Protein AF-F6EIC2-F1 (afdb_monomer)

Radius of gyration: 20.67 Å; Cα contacts (8 Å, |Δi|>4): 341; chains: 1; bounding box: 65×50×65 Å

Structure (mmCIF, N/CA/C/O backbone):
data_AF-F6EIC2-F1
#
_entry.id   AF-F6EIC2-F1
#
loop_
_atom_site.group_PDB
_atom_site.id
_atom_site.type_symbol
_atom_site.label_atom_id
_atom_site.label_alt_id
_atom_site.label_comp_id
_atom_site.label_asym_id
_atom_site.label_entity_id
_atom_site.label_seq_id
_atom_site.pdbx_PDB_ins_code
_atom_site.Cartn_x
_atom_site.Cartn_y
_atom_site.Cartn_z
_atom_site.occupancy
_atom_site.B_iso_or_equiv
_atom_site.auth_seq_id
_atom_site.auth_comp_id
_atom_site.auth_asym_id
_atom_site.auth_atom_id
_atom_site.pdbx_PDB_model_num
ATOM 1 N N . MET A 1 1 ? 37.435 -12.598 -40.569 1.00 34.03 1 MET A N 1
ATOM 2 C CA . MET A 1 1 ? 37.499 -11.130 -40.411 1.00 34.03 1 MET A CA 1
ATOM 3 C C . MET A 1 1 ? 36.135 -10.578 -40.818 1.00 34.03 1 MET A C 1
ATOM 5 O O . MET A 1 1 ? 35.915 -10.289 -41.984 1.00 34.03 1 MET A O 1
ATOM 9 N N . TYR A 1 2 ? 35.167 -10.614 -39.897 1.00 27.88 2 TYR A N 1
ATOM 10 C CA . TYR A 1 2 ? 33.779 -10.212 -40.152 1.00 27.88 2 TYR A CA 1
ATOM 11 C C . TYR A 1 2 ? 33.631 -8.728 -39.800 1.00 27.88 2 TYR A C 1
ATOM 13 O O . TYR A 1 2 ? 33.925 -8.327 -38.676 1.00 27.88 2 TYR A O 1
ATOM 21 N N . MET A 1 3 ? 33.239 -7.924 -40.788 1.00 30.16 3 MET A N 1
ATOM 22 C CA . MET A 1 3 ? 33.009 -6.486 -40.666 1.00 30.16 3 MET A CA 1
ATOM 23 C C . MET A 1 3 ? 31.861 -6.189 -39.695 1.00 30.16 3 MET A C 1
ATOM 25 O O . MET A 1 3 ? 30.718 -6.581 -39.930 1.00 30.16 3 MET A O 1
ATOM 29 N N . ALA A 1 4 ? 32.167 -5.428 -38.646 1.00 33.31 4 ALA A N 1
ATOM 30 C CA . ALA A 1 4 ? 31.191 -4.758 -37.804 1.00 33.31 4 ALA A CA 1
ATOM 31 C C . ALA A 1 4 ? 30.571 -3.580 -38.576 1.00 33.31 4 ALA A C 1
ATOM 33 O O . ALA A 1 4 ? 31.233 -2.579 -38.843 1.00 33.31 4 ALA A O 1
ATOM 34 N N . ARG A 1 5 ? 29.284 -3.688 -38.926 1.00 33.56 5 ARG A N 1
ATOM 35 C CA . ARG A 1 5 ? 28.451 -2.518 -39.225 1.00 33.56 5 ARG A CA 1
ATOM 36 C C . ARG A 1 5 ? 28.045 -1.897 -37.893 1.00 33.56 5 ARG A C 1
ATOM 38 O O . ARG A 1 5 ? 27.135 -2.382 -37.228 1.00 33.56 5 ARG A O 1
ATOM 45 N N . HIS A 1 6 ? 28.755 -0.851 -37.486 1.00 34.00 6 HIS A N 1
ATOM 46 C CA . HIS A 1 6 ? 28.336 0.010 -36.387 1.00 34.00 6 HIS A CA 1
ATOM 47 C C . HIS A 1 6 ? 27.085 0.795 -36.793 1.00 34.00 6 HIS A C 1
ATOM 49 O O . HIS A 1 6 ? 27.133 1.708 -37.610 1.00 34.00 6 HIS A O 1
ATOM 55 N N . VAL A 1 7 ? 25.956 0.322 -36.265 1.00 37.16 7 VAL A N 1
ATOM 56 C CA . VAL A 1 7 ? 24.883 1.081 -35.610 1.00 37.16 7 VAL A CA 1
ATOM 57 C C . VAL A 1 7 ? 24.923 2.593 -35.868 1.00 37.16 7 VAL A C 1
ATOM 59 O O . VAL A 1 7 ? 25.480 3.365 -35.096 1.00 37.16 7 VAL A O 1
ATOM 62 N N . HIS A 1 8 ? 24.249 3.015 -36.935 1.00 38.84 8 HIS A N 1
ATOM 63 C CA . HIS A 1 8 ? 23.624 4.330 -37.010 1.00 38.84 8 HIS A CA 1
ATOM 64 C C . HIS A 1 8 ? 22.114 4.104 -37.026 1.00 38.84 8 HIS A C 1
ATOM 66 O O . HIS A 1 8 ? 21.510 3.903 -38.077 1.00 38.84 8 HIS A O 1
ATOM 72 N N . ALA A 1 9 ? 21.517 4.093 -35.838 1.00 33.66 9 ALA A N 1
ATOM 73 C CA . ALA A 1 9 ? 20.087 4.264 -35.665 1.00 33.66 9 ALA A CA 1
ATOM 74 C C . ALA A 1 9 ? 19.843 4.970 -34.327 1.00 33.66 9 ALA A C 1
ATOM 76 O O . ALA A 1 9 ? 19.928 4.367 -33.267 1.00 33.66 9 ALA A O 1
ATOM 77 N N . GLN A 1 10 ? 19.543 6.263 -34.449 1.00 30.78 10 GLN A N 1
ATOM 78 C CA . GLN A 1 10 ? 18.563 6.975 -33.632 1.00 30.78 10 GLN A CA 1
ATOM 79 C C . GLN A 1 10 ? 18.929 7.293 -32.176 1.00 30.78 10 GLN A C 1
ATOM 81 O O . GLN A 1 10 ? 18.559 6.610 -31.232 1.00 30.78 10 GLN A O 1
ATOM 86 N N . SER A 1 11 ? 19.518 8.480 -32.028 1.00 34.88 11 SER A N 1
ATOM 87 C CA . SER A 1 11 ? 19.338 9.388 -30.896 1.00 34.88 11 SER A CA 1
ATOM 88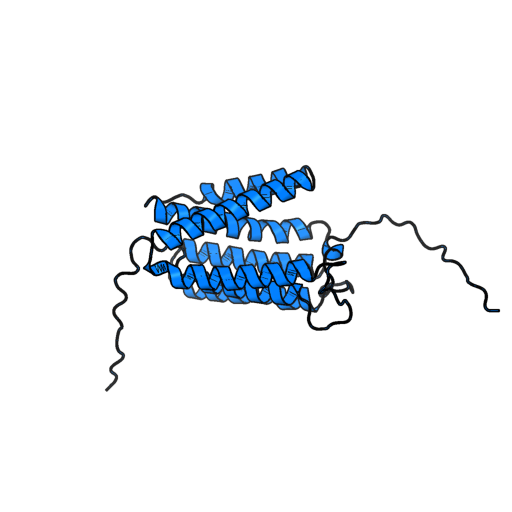 C C . SER A 1 11 ? 17.882 9.886 -30.822 1.00 34.88 11 SER A C 1
ATOM 90 O O . SER A 1 11 ? 17.584 11.032 -31.171 1.00 34.88 11 SER A O 1
ATOM 92 N N . VAL A 1 12 ? 16.959 9.011 -30.435 1.00 37.72 12 VAL A N 1
ATOM 93 C CA . VAL A 1 12 ? 15.650 9.421 -29.913 1.00 37.72 12 VAL A CA 1
ATOM 94 C C . VAL A 1 12 ? 15.833 9.532 -28.410 1.00 37.72 12 VAL A C 1
ATOM 96 O O . VAL A 1 12 ? 16.392 8.623 -27.814 1.00 37.72 12 VAL A O 1
ATOM 99 N N . HIS A 1 13 ? 15.446 10.679 -27.854 1.00 35.47 13 HIS A N 1
ATOM 100 C CA . HIS A 1 13 ? 15.363 10.983 -26.428 1.00 35.47 13 HIS A CA 1
ATOM 101 C C . HIS A 1 13 ? 15.371 9.733 -25.538 1.00 35.47 13 HIS A C 1
ATOM 103 O O . HIS A 1 13 ? 14.442 8.931 -25.618 1.00 35.47 13 HIS A O 1
ATOM 109 N N . ASP A 1 14 ? 16.392 9.596 -24.688 1.00 36.75 14 ASP A N 1
ATOM 110 C CA . ASP A 1 14 ? 16.365 8.684 -23.545 1.00 36.75 14 ASP A CA 1
ATOM 111 C C . ASP A 1 14 ? 15.271 9.174 -22.578 1.00 36.75 14 ASP A C 1
ATOM 113 O O . ASP A 1 14 ? 15.539 9.775 -21.537 1.00 36.75 14 ASP A O 1
ATOM 117 N N . GLU A 1 15 ? 14.004 8.981 -22.944 1.00 42.62 15 GLU A N 1
ATOM 118 C CA . GLU A 1 15 ? 12.926 8.867 -21.977 1.00 42.62 15 GLU A CA 1
ATOM 119 C C . GLU A 1 15 ? 13.275 7.624 -21.165 1.00 42.62 15 GLU A C 1
ATOM 121 O O . GLU A 1 15 ? 13.031 6.487 -21.568 1.00 42.62 15 GLU A O 1
ATOM 126 N N . VAL A 1 16 ? 13.967 7.847 -20.047 1.00 47.41 16 VAL A N 1
ATOM 127 C CA . VAL A 1 16 ? 14.168 6.841 -19.013 1.00 47.41 16 VAL A CA 1
ATOM 128 C C . VAL A 1 16 ? 12.768 6.384 -18.626 1.00 47.41 16 VAL A C 1
ATOM 130 O O . VAL A 1 16 ? 12.067 7.088 -17.903 1.00 47.41 16 VAL A O 1
ATOM 133 N N . LEU A 1 17 ? 12.330 5.242 -19.159 1.00 54.06 17 LEU A N 1
ATOM 134 C CA . LEU A 1 17 ? 11.054 4.670 -18.769 1.00 54.06 17 LEU A CA 1
ATOM 135 C C . LEU A 1 17 ? 11.081 4.473 -17.241 1.00 54.06 17 LEU A C 1
ATOM 137 O O . LEU A 1 17 ? 12.084 3.969 -16.721 1.00 54.06 17 LEU A O 1
ATOM 141 N N . PRO A 1 18 ? 10.005 4.835 -16.520 1.00 52.72 18 PRO A N 1
ATOM 142 C CA . PRO A 1 18 ? 9.842 4.623 -15.075 1.00 52.72 18 PRO A CA 1
ATOM 143 C C . PRO A 1 18 ? 10.316 3.254 -14.563 1.00 52.72 18 PRO A C 1
ATOM 145 O O . PRO A 1 18 ? 10.855 3.100 -13.465 1.00 52.72 18 PRO A O 1
ATOM 148 N N . THR A 1 19 ? 10.151 2.236 -15.408 1.00 58.75 19 THR A N 1
ATOM 149 C CA . THR A 1 19 ? 10.462 0.828 -15.153 1.00 58.75 19 THR A CA 1
ATOM 150 C C . THR A 1 19 ? 11.957 0.505 -15.131 1.00 58.75 19 THR A C 1
ATOM 152 O O . THR A 1 19 ? 12.323 -0.606 -14.764 1.00 58.75 19 THR A O 1
ATOM 155 N N . ASN A 1 20 ? 12.844 1.444 -15.480 1.00 64.19 20 ASN A N 1
ATOM 156 C CA . ASN A 1 20 ? 14.294 1.210 -15.545 1.00 64.19 20 ASN A CA 1
ATOM 157 C C . ASN A 1 20 ? 14.941 0.909 -14.180 1.00 64.19 20 ASN A C 1
ATOM 159 O O . ASN A 1 20 ? 16.084 0.456 -14.122 1.00 64.19 20 ASN A O 1
ATOM 163 N N . SER A 1 21 ? 14.232 1.160 -13.075 1.00 81.75 21 SER A N 1
ATOM 164 C CA . SER A 1 21 ? 14.710 0.824 -11.729 1.00 81.75 21 SER A CA 1
ATOM 165 C C . SER A 1 21 ? 14.451 -0.633 -11.330 1.00 81.75 21 SER A C 1
ATOM 167 O O . SER A 1 21 ? 15.145 -1.171 -10.461 1.00 81.75 21 SER A O 1
ATOM 169 N N . ASP A 1 22 ? 13.495 -1.295 -11.976 1.00 89.81 22 ASP A N 1
ATOM 170 C CA . ASP A 1 22 ? 13.163 -2.689 -11.715 1.00 89.81 22 ASP A CA 1
ATOM 171 C C . ASP A 1 22 ? 14.080 -3.626 -12.493 1.00 89.81 22 ASP A C 1
ATOM 173 O O . ASP A 1 22 ? 14.629 -3.267 -13.532 1.00 89.81 22 ASP A O 1
ATOM 177 N N . CYS A 1 23 ? 14.263 -4.837 -11.972 1.00 94.44 23 CYS A N 1
ATOM 178 C CA . CYS A 1 23 ? 15.096 -5.846 -12.619 1.00 94.44 23 CYS A CA 1
ATOM 179 C C . CYS A 1 23 ? 14.391 -6.587 -13.764 1.00 94.44 23 CYS A C 1
ATOM 181 O O . CYS A 1 23 ? 15.052 -7.094 -14.668 1.00 94.44 23 CYS A O 1
ATOM 183 N N . GLU A 1 24 ? 13.058 -6.673 -13.730 1.00 94.81 24 GLU A N 1
ATOM 184 C CA . GLU A 1 24 ? 12.297 -7.336 -14.786 1.00 94.81 24 GLU A CA 1
ATOM 185 C C . GLU A 1 24 ? 12.388 -6.540 -16.091 1.00 94.81 24 GLU A C 1
ATOM 187 O O . GLU A 1 24 ? 12.122 -5.335 -16.117 1.00 94.81 24 GLU A O 1
ATOM 192 N N . LEU A 1 25 ? 12.734 -7.224 -17.183 1.00 92.50 25 LEU A N 1
ATOM 193 C CA . LEU A 1 25 ? 12.848 -6.598 -18.494 1.00 92.50 25 LEU A CA 1
ATOM 194 C C . LEU A 1 25 ? 11.490 -6.114 -19.002 1.00 92.50 25 LEU A C 1
ATOM 196 O O . LEU A 1 25 ? 10.479 -6.808 -18.895 1.00 92.50 25 LEU A O 1
ATOM 200 N N . PHE A 1 26 ? 11.501 -4.937 -19.624 1.00 92.31 26 PHE A N 1
ATOM 201 C CA . PHE A 1 26 ? 10.322 -4.371 -20.258 1.00 92.31 26 PHE A CA 1
ATOM 202 C C . PHE A 1 26 ? 10.187 -4.875 -21.702 1.00 92.31 26 PHE A C 1
ATOM 204 O O . PHE A 1 26 ? 11.021 -4.569 -22.553 1.00 92.31 26 PHE A O 1
ATOM 211 N N . ILE A 1 27 ? 9.128 -5.634 -21.991 1.00 92.00 27 ILE A N 1
ATOM 212 C CA . ILE A 1 27 ? 8.839 -6.214 -23.314 1.00 92.00 27 ILE A CA 1
ATOM 213 C C . ILE A 1 27 ? 7.743 -5.464 -24.091 1.00 92.00 27 ILE A C 1
ATOM 215 O O . ILE A 1 27 ? 7.471 -5.789 -25.247 1.00 92.00 27 ILE A O 1
ATOM 219 N N . GLY A 1 28 ? 7.137 -4.441 -23.483 1.00 90.75 28 GLY A N 1
ATOM 220 C CA . GLY A 1 28 ? 6.122 -3.586 -24.101 1.00 90.75 28 GLY A CA 1
ATOM 221 C C . GLY A 1 28 ? 4.676 -4.088 -24.010 1.00 90.75 28 GLY A C 1
ATOM 222 O O . GLY A 1 28 ? 4.380 -5.236 -23.681 1.00 90.75 28 GLY A O 1
ATOM 223 N N . GLY A 1 29 ? 3.744 -3.186 -24.331 1.00 92.62 29 GLY A N 1
ATOM 224 C CA . GLY A 1 29 ? 2.304 -3.455 -24.317 1.00 92.62 29 GLY A CA 1
ATOM 225 C C . GLY A 1 29 ? 1.709 -3.523 -22.909 1.00 92.62 29 GLY A C 1
ATOM 226 O O . GLY A 1 29 ? 2.256 -2.986 -21.957 1.00 92.62 29 GLY A O 1
ATOM 227 N N . PHE A 1 30 ? 0.552 -4.176 -22.765 1.00 94.75 30 PHE A N 1
ATOM 228 C CA . PHE A 1 30 ? -0.118 -4.303 -21.463 1.00 94.75 30 PHE A CA 1
ATOM 229 C C . PHE A 1 30 ? 0.691 -5.122 -20.447 1.00 94.75 30 PHE A C 1
ATOM 231 O O . PHE A 1 30 ? 0.577 -4.889 -19.251 1.00 94.75 30 PHE A O 1
ATOM 238 N N . TRP A 1 31 ? 1.514 -6.056 -20.923 1.00 95.31 31 TRP A N 1
ATOM 239 C CA . TRP A 1 31 ? 2.393 -6.901 -20.116 1.00 95.31 31 TRP A CA 1
ATOM 240 C C . TRP A 1 31 ? 3.842 -6.427 -20.228 1.00 95.31 31 TRP A C 1
ATOM 242 O O . TRP A 1 31 ? 4.723 -7.236 -20.498 1.00 95.31 31 TRP A O 1
ATOM 252 N N . GLY A 1 32 ? 4.072 -5.120 -20.072 1.00 94.25 32 GLY A N 1
ATOM 253 C CA . GLY A 1 32 ? 5.401 -4.518 -20.138 1.00 94.25 32 GLY A CA 1
ATOM 254 C C . GLY A 1 32 ? 6.421 -5.278 -19.296 1.00 94.25 32 GLY A C 1
ATOM 255 O O . GLY A 1 32 ? 7.393 -5.779 -19.841 1.00 94.25 32 GLY A O 1
ATOM 256 N N . GLN A 1 33 ? 6.148 -5.453 -18.007 1.00 94.56 33 GLN A N 1
ATOM 257 C CA . GLN A 1 33 ? 6.860 -6.349 -17.096 1.00 94.56 33 GLN A CA 1
ATOM 258 C C . GLN A 1 33 ? 5.896 -7.458 -16.652 1.00 94.56 33 GLN A C 1
ATOM 260 O O . GLN A 1 33 ? 5.150 -7.269 -15.688 1.00 94.56 33 GLN A O 1
ATOM 265 N N . PRO A 1 34 ? 5.825 -8.590 -17.376 1.00 95.44 34 PRO A N 1
ATOM 266 C CA . PRO A 1 34 ? 4.752 -9.571 -17.231 1.00 95.44 34 PRO A CA 1
ATOM 267 C C . PRO A 1 34 ? 4.484 -10.035 -15.796 1.00 95.44 34 PRO A C 1
ATOM 269 O O . PRO A 1 34 ? 3.326 -10.115 -15.378 1.00 95.44 34 PRO A O 1
ATOM 272 N N . VAL A 1 35 ? 5.532 -10.342 -15.034 1.00 96.38 35 VAL A N 1
ATOM 273 C CA . VAL A 1 35 ? 5.445 -10.870 -13.671 1.00 96.38 35 VAL A CA 1
ATOM 274 C C . VAL A 1 35 ? 5.044 -9.763 -12.696 1.00 96.38 35 VAL A C 1
ATOM 276 O O . VAL A 1 35 ? 4.141 -9.968 -11.876 1.00 96.38 35 VAL A O 1
ATOM 279 N N . ASN A 1 36 ? 5.643 -8.577 -12.797 1.00 95.94 36 ASN A N 1
ATOM 280 C CA . ASN A 1 36 ? 5.274 -7.421 -11.985 1.00 95.94 36 ASN A CA 1
ATOM 281 C C . ASN A 1 36 ? 3.824 -7.009 -12.252 1.00 95.94 36 ASN A C 1
ATOM 283 O O . ASN A 1 36 ? 3.034 -6.989 -11.310 1.00 95.94 36 ASN A O 1
ATOM 287 N N . THR A 1 37 ? 3.428 -6.819 -13.516 1.00 96.75 37 THR A N 1
ATOM 288 C CA . THR A 1 37 ? 2.043 -6.510 -13.906 1.00 96.75 37 THR A CA 1
ATOM 289 C C . THR A 1 37 ? 1.062 -7.566 -13.390 1.00 96.75 37 THR A C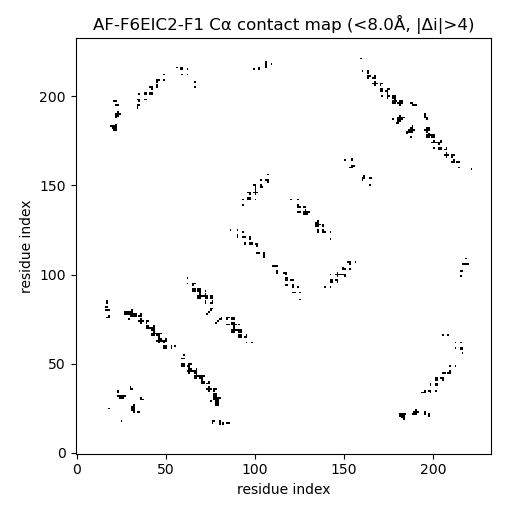 1
ATOM 291 O O . THR A 1 37 ? 0.014 -7.223 -12.842 1.00 96.75 37 THR A O 1
ATOM 294 N N . ALA A 1 38 ? 1.380 -8.860 -13.526 1.00 97.69 38 ALA A N 1
ATOM 295 C CA . ALA A 1 38 ? 0.506 -9.937 -13.058 1.00 97.69 38 ALA A CA 1
ATOM 296 C C . ALA A 1 38 ? 0.333 -9.914 -11.536 1.00 97.69 38 ALA A C 1
ATOM 298 O O . ALA A 1 38 ? -0.778 -10.066 -11.023 1.00 97.69 38 ALA A O 1
ATOM 299 N N . THR A 1 39 ? 1.419 -9.709 -10.795 1.00 97.88 39 THR A N 1
ATOM 300 C CA . THR A 1 39 ? 1.378 -9.711 -9.329 1.00 97.88 39 THR A CA 1
ATOM 301 C C . THR A 1 39 ? 0.769 -8.443 -8.736 1.00 97.88 39 THR A C 1
ATOM 303 O O . THR A 1 39 ? 0.197 -8.520 -7.647 1.00 97.88 39 THR A O 1
ATOM 306 N N . SER A 1 40 ? 0.750 -7.318 -9.459 1.00 98.19 40 SER A N 1
ATOM 307 C CA . SER A 1 40 ? 0.014 -6.105 -9.069 1.00 98.19 40 SER A CA 1
ATOM 308 C C . SER A 1 40 ? -1.489 -6.357 -8.864 1.00 98.19 40 SER A C 1
ATOM 310 O O . SER A 1 40 ? -2.124 -5.720 -8.016 1.00 98.19 40 SER A O 1
ATOM 312 N N . PHE A 1 41 ? -2.075 -7.348 -9.549 1.00 98.50 41 PHE A N 1
ATOM 313 C CA . PHE A 1 41 ? -3.468 -7.749 -9.320 1.00 98.50 41 PHE A CA 1
ATOM 314 C C . PHE A 1 41 ? -3.722 -8.311 -7.913 1.00 98.50 41 PHE A C 1
ATOM 316 O O . PHE A 1 41 ? -4.869 -8.299 -7.462 1.00 98.50 41 PHE A O 1
ATOM 323 N N . ALA A 1 42 ? -2.692 -8.739 -7.173 1.00 98.69 42 ALA A N 1
ATOM 324 C CA . ALA A 1 42 ? -2.847 -9.170 -5.784 1.00 98.69 42 ALA A CA 1
ATOM 325 C C . ALA A 1 42 ? -3.451 -8.059 -4.907 1.00 98.69 42 ALA A C 1
ATOM 327 O O . ALA A 1 42 ? -4.324 -8.333 -4.079 1.00 98.69 42 ALA A O 1
ATOM 328 N N . PHE A 1 43 ? -3.058 -6.800 -5.128 1.00 98.75 43 PHE A N 1
ATOM 329 C CA . PHE A 1 43 ? -3.638 -5.647 -4.435 1.00 98.75 43 PHE A CA 1
ATOM 330 C C . PHE A 1 43 ? -5.112 -5.440 -4.794 1.00 98.75 43 PHE A C 1
ATOM 332 O O . PHE A 1 43 ? -5.924 -5.181 -3.907 1.00 98.75 43 PHE A O 1
ATOM 339 N N . VAL A 1 44 ? -5.476 -5.613 -6.071 1.00 98.75 44 VAL A N 1
ATOM 340 C CA . VAL A 1 44 ? -6.868 -5.507 -6.543 1.00 98.75 44 VAL A CA 1
ATOM 341 C C . VAL A 1 44 ? -7.735 -6.585 -5.897 1.00 98.75 44 VAL A C 1
ATOM 343 O O . VAL A 1 44 ? -8.796 -6.280 -5.353 1.00 98.75 44 VAL A O 1
ATOM 346 N N . VAL A 1 45 ? -7.264 -7.834 -5.895 1.00 98.75 45 VAL A N 1
ATOM 347 C CA . VAL A 1 45 ? -7.961 -8.969 -5.273 1.00 98.75 45 VAL A CA 1
ATOM 348 C C . VAL A 1 45 ? -8.143 -8.734 -3.775 1.00 98.75 45 VAL A C 1
ATOM 350 O O . VAL A 1 45 ? -9.260 -8.839 -3.266 1.00 98.75 45 VAL A O 1
ATOM 353 N N . VAL A 1 46 ? -7.077 -8.366 -3.060 1.00 98.62 46 VAL A N 1
ATOM 354 C CA . VAL A 1 46 ? -7.154 -8.057 -1.625 1.00 98.62 46 VAL A CA 1
ATOM 355 C C . VAL A 1 46 ? -8.097 -6.886 -1.360 1.00 98.62 46 VAL A C 1
ATOM 357 O O . VAL A 1 46 ? -8.936 -6.973 -0.466 1.00 98.62 46 VAL A O 1
ATOM 360 N N . GLY A 1 47 ? -8.008 -5.811 -2.140 1.00 98.56 47 GLY A N 1
ATOM 361 C CA . GLY A 1 47 ? -8.880 -4.652 -2.007 1.00 98.56 47 GLY A CA 1
ATOM 362 C C . GLY A 1 47 ? -10.354 -5.008 -2.212 1.00 98.56 47 GLY A C 1
ATOM 363 O O . GLY A 1 47 ? -11.186 -4.654 -1.379 1.00 98.56 47 GLY A O 1
ATOM 364 N N . ALA A 1 48 ? -10.682 -5.802 -3.235 1.00 98.56 48 ALA A N 1
ATOM 365 C CA . ALA A 1 48 ? -12.039 -6.297 -3.474 1.00 98.56 48 ALA A CA 1
ATOM 366 C C . ALA A 1 48 ? -12.556 -7.160 -2.310 1.00 98.56 48 ALA A C 1
ATOM 368 O O . ALA A 1 48 ? -13.696 -7.004 -1.863 1.00 98.56 48 ALA A O 1
ATOM 369 N N . ILE A 1 49 ? -11.699 -8.022 -1.759 1.00 98.25 49 ILE A N 1
ATOM 370 C CA . ILE A 1 49 ? -12.008 -8.821 -0.572 1.00 98.25 49 ILE A CA 1
ATOM 371 C C . ILE A 1 49 ? -12.299 -7.924 0.648 1.00 98.25 49 ILE A C 1
ATOM 373 O O . ILE A 1 49 ? -13.233 -8.200 1.407 1.00 98.25 49 ILE A O 1
ATOM 377 N N . ILE A 1 50 ? -11.519 -6.857 0.849 1.00 97.56 50 ILE A N 1
ATOM 378 C CA . ILE A 1 50 ? -11.725 -5.878 1.927 1.00 97.56 50 ILE A CA 1
ATOM 379 C C . ILE A 1 50 ? -13.055 -5.143 1.737 1.00 97.56 50 ILE A C 1
ATOM 381 O O . ILE A 1 50 ? -13.821 -5.024 2.694 1.00 97.56 50 ILE A O 1
ATOM 385 N N . LEU A 1 51 ? -13.372 -4.706 0.513 1.00 95.94 51 LEU A N 1
ATOM 386 C CA . LEU A 1 51 ? -14.638 -4.038 0.198 1.00 95.94 51 LEU A CA 1
ATOM 387 C C . LEU A 1 51 ? -15.845 -4.924 0.504 1.00 95.94 51 LEU A C 1
ATOM 389 O O . LEU A 1 51 ? -16.766 -4.482 1.197 1.00 95.94 51 LEU A O 1
ATOM 393 N N . ALA A 1 52 ? -15.805 -6.185 0.068 1.00 95.25 52 ALA A N 1
ATOM 394 C CA . ALA A 1 52 ? -16.856 -7.166 0.330 1.00 95.25 52 ALA A CA 1
ATOM 395 C C . ALA A 1 52 ? -17.068 -7.421 1.834 1.00 95.25 52 ALA A C 1
ATOM 397 O O . ALA A 1 52 ? -18.158 -7.797 2.261 1.00 95.25 52 ALA A O 1
ATOM 398 N N . ARG A 1 53 ? -16.034 -7.192 2.654 1.00 91.31 53 ARG A N 1
ATOM 399 C CA . ARG A 1 53 ? -16.049 -7.375 4.114 1.00 91.31 53 ARG A CA 1
ATOM 400 C C . ARG A 1 53 ? -16.168 -6.074 4.900 1.00 91.31 53 ARG A C 1
ATOM 402 O O . ARG A 1 53 ? -16.085 -6.103 6.125 1.00 91.31 53 ARG A O 1
ATOM 409 N N . SER A 1 54 ? -16.387 -4.946 4.227 1.00 87.94 54 SER A N 1
ATOM 410 C CA . SER A 1 54 ? -16.451 -3.636 4.880 1.00 87.94 54 SER A CA 1
ATOM 411 C C . SER A 1 54 ? -17.588 -3.528 5.898 1.00 87.94 54 SER A C 1
ATOM 413 O O . SER A 1 54 ? -17.464 -2.756 6.846 1.00 87.94 54 SER A O 1
ATOM 415 N N . ALA A 1 55 ? -18.668 -4.306 5.734 1.00 84.19 55 ALA A N 1
ATOM 416 C CA . ALA A 1 55 ? -19.802 -4.389 6.661 1.00 84.19 55 ALA A CA 1
ATOM 417 C C . ALA A 1 55 ? -20.345 -3.005 7.093 1.00 84.19 55 ALA A C 1
ATOM 419 O O . ALA A 1 55 ? -20.684 -2.792 8.254 1.00 84.19 55 ALA A O 1
ATOM 420 N N . GLY A 1 56 ? -20.375 -2.038 6.165 1.00 83.75 56 GLY A N 1
ATOM 421 C CA . GLY A 1 56 ? -20.825 -0.660 6.416 1.00 83.75 56 GLY A CA 1
ATOM 422 C C . GLY A 1 56 ? -19.771 0.278 7.026 1.00 83.75 56 GLY A C 1
ATOM 423 O O . GLY A 1 56 ? -20.018 1.476 7.162 1.00 83.75 56 GLY A O 1
ATOM 424 N N . SER A 1 57 ? -18.571 -0.209 7.355 1.00 92.06 57 SER A N 1
ATOM 425 C CA . SER A 1 57 ? -17.471 0.631 7.835 1.00 92.06 57 SER A CA 1
ATOM 426 C C . SER A 1 57 ? -16.870 1.461 6.701 1.00 92.06 57 SER A C 1
ATOM 428 O O . SER A 1 57 ? -16.119 0.957 5.862 1.00 92.06 57 SER A O 1
ATOM 430 N N . ARG A 1 58 ? -17.126 2.776 6.722 1.00 93.12 58 ARG A N 1
ATOM 431 C CA . ARG A 1 58 ? -16.550 3.733 5.759 1.00 93.12 58 ARG A CA 1
ATOM 432 C C . ARG A 1 58 ? -15.017 3.690 5.726 1.00 93.12 58 ARG A C 1
ATOM 434 O O . ARG A 1 58 ? -14.431 3.863 4.665 1.00 93.12 58 ARG A O 1
ATOM 441 N N . ARG A 1 59 ? -14.360 3.449 6.867 1.00 93.94 59 ARG A N 1
ATOM 442 C CA . ARG A 1 59 ? -12.888 3.368 6.953 1.00 93.94 59 ARG A CA 1
ATOM 443 C C . ARG A 1 59 ? -12.349 2.130 6.242 1.00 93.94 59 ARG A C 1
ATOM 445 O O . ARG A 1 59 ? -11.391 2.243 5.488 1.00 93.94 59 ARG A O 1
ATOM 452 N N . VAL A 1 60 ? -12.991 0.978 6.438 1.00 95.69 60 VAL A N 1
ATOM 453 C CA . VAL A 1 60 ? -12.610 -0.268 5.754 1.00 95.69 60 VAL A CA 1
ATOM 454 C C . VAL A 1 60 ? -12.899 -0.167 4.255 1.00 95.69 60 VAL A C 1
ATOM 456 O O . VAL A 1 60 ? -12.082 -0.602 3.452 1.00 95.69 60 VAL A O 1
ATOM 459 N N . LEU A 1 61 ? -14.004 0.483 3.870 1.00 96.75 61 LEU A N 1
ATOM 460 C CA . LEU A 1 61 ? -14.311 0.778 2.470 1.00 96.75 61 LEU A CA 1
ATOM 461 C C . LEU A 1 61 ? -13.211 1.631 1.819 1.00 96.75 61 LEU A C 1
ATOM 463 O O . LEU A 1 61 ? -12.685 1.247 0.781 1.00 96.75 61 LEU A O 1
ATOM 467 N N . ILE A 1 62 ? -12.825 2.754 2.437 1.00 97.19 62 ILE A N 1
ATOM 468 C CA . ILE A 1 62 ? -11.7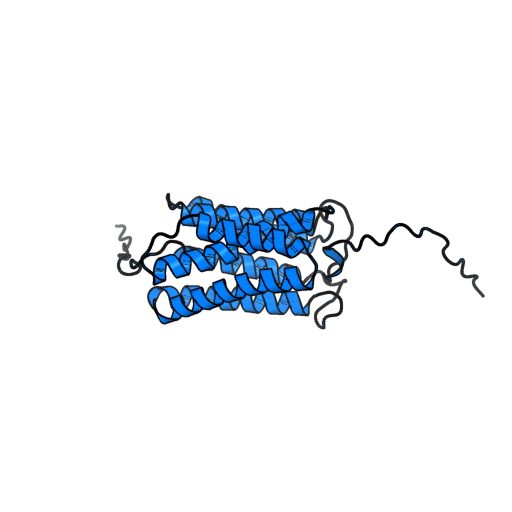53 3.624 1.919 1.00 97.19 62 ILE A CA 1
ATOM 469 C C . ILE A 1 62 ? -10.434 2.853 1.806 1.00 97.19 62 ILE A C 1
ATOM 471 O O . ILE A 1 62 ? -9.769 2.936 0.780 1.00 97.19 62 ILE A O 1
ATOM 475 N N . PHE A 1 63 ? -10.079 2.070 2.826 1.00 98.06 63 PHE A N 1
ATOM 476 C CA . PHE A 1 63 ? -8.861 1.263 2.817 1.00 98.06 63 PHE A CA 1
ATOM 477 C C . PHE A 1 63 ? -8.849 0.233 1.674 1.00 98.06 63 PHE A C 1
ATOM 479 O O . PHE A 1 63 ? -7.841 0.089 0.988 1.00 98.06 63 PHE A O 1
ATOM 486 N N . GLY A 1 64 ? -9.984 -0.427 1.416 1.00 98.12 64 GLY A N 1
ATOM 487 C CA . GLY A 1 64 ? -10.147 -1.334 0.279 1.00 98.12 64 GLY A CA 1
ATOM 488 C C . GLY A 1 64 ? -10.048 -0.626 -1.076 1.00 98.12 64 GLY A C 1
ATOM 489 O O . GLY A 1 64 ? -9.373 -1.130 -1.968 1.00 98.12 64 GLY A O 1
ATOM 490 N N . LEU A 1 65 ? -10.655 0.558 -1.227 1.00 98.44 65 LEU A N 1
ATOM 491 C CA . LEU A 1 65 ? -10.549 1.360 -2.454 1.00 98.44 65 LEU A CA 1
ATOM 492 C C . LEU A 1 65 ? -9.115 1.820 -2.722 1.00 98.44 65 LEU A C 1
ATOM 494 O O . LEU A 1 65 ? -8.662 1.745 -3.859 1.00 98.44 65 LEU A O 1
ATOM 498 N N . LEU A 1 66 ? -8.399 2.264 -1.687 1.00 98.50 66 LEU A N 1
ATOM 499 C CA . LEU A 1 66 ? -6.995 2.642 -1.813 1.00 98.50 66 LEU A CA 1
ATOM 500 C C . LEU A 1 66 ? -6.136 1.440 -2.234 1.00 98.50 66 LEU A C 1
ATOM 502 O O . LEU A 1 66 ? -5.313 1.582 -3.128 1.00 98.50 66 LEU A O 1
ATOM 506 N N . ALA A 1 67 ? -6.385 0.248 -1.677 1.00 98.69 67 ALA A N 1
ATOM 507 C CA . ALA A 1 67 ? -5.703 -0.982 -2.090 1.00 98.69 67 ALA A CA 1
ATOM 508 C C . ALA A 1 67 ? -5.973 -1.346 -3.560 1.00 98.69 67 ALA A C 1
ATOM 510 O O . ALA A 1 67 ? -5.041 -1.686 -4.287 1.00 98.69 67 ALA A O 1
ATOM 511 N N . ILE A 1 68 ? -7.223 -1.224 -4.027 1.00 98.75 68 ILE A N 1
ATOM 512 C CA . ILE A 1 68 ? -7.547 -1.394 -5.453 1.00 98.75 68 ILE A CA 1
ATOM 513 C C . ILE A 1 68 ? -6.811 -0.353 -6.293 1.00 98.75 68 ILE A C 1
ATOM 515 O O . ILE A 1 68 ? -6.219 -0.713 -7.306 1.00 98.75 68 ILE A O 1
ATOM 519 N N . GLY A 1 69 ? -6.813 0.910 -5.860 1.00 98.50 69 GLY A N 1
ATOM 520 C CA . GLY A 1 69 ? -6.089 1.993 -6.517 1.00 98.50 69 GLY A CA 1
ATOM 521 C C . GLY A 1 69 ? -4.606 1.669 -6.681 1.00 98.50 69 GLY A C 1
ATOM 522 O O . GLY A 1 69 ? -4.094 1.775 -7.788 1.00 98.50 69 GLY A O 1
ATOM 523 N N . THR A 1 70 ? -3.941 1.195 -5.622 1.00 98.44 70 THR A N 1
ATOM 524 C CA . THR A 1 70 ? -2.533 0.766 -5.667 1.00 98.44 70 THR A CA 1
ATOM 525 C C . THR A 1 70 ? -2.322 -0.353 -6.680 1.00 98.44 70 THR A C 1
ATOM 527 O O . THR A 1 70 ? -1.392 -0.285 -7.476 1.00 98.44 70 THR A O 1
ATOM 530 N N . GLY A 1 71 ? -3.206 -1.353 -6.706 1.00 98.38 71 GLY A N 1
ATOM 531 C CA . GLY A 1 71 ? -3.130 -2.434 -7.686 1.00 98.38 71 GLY A CA 1
ATOM 532 C C . GLY A 1 71 ? -3.295 -1.959 -9.125 1.00 98.38 71 GLY A C 1
ATOM 533 O O . GLY A 1 71 ? -2.485 -2.304 -9.976 1.00 98.38 71 GLY A O 1
ATOM 534 N N . VAL A 1 72 ? -4.308 -1.134 -9.397 1.00 98.44 72 VAL A N 1
ATOM 535 C CA . VAL A 1 72 ? -4.568 -0.587 -10.738 1.00 98.44 72 VAL A CA 1
ATOM 536 C C . VAL A 1 72 ? -3.425 0.317 -11.196 1.00 98.44 72 VAL A C 1
ATOM 538 O O . VAL A 1 72 ? -2.951 0.164 -12.318 1.00 98.44 72 VAL A O 1
ATOM 541 N N . GLY A 1 73 ? -2.949 1.214 -10.331 1.00 97.62 73 GLY A N 1
ATOM 542 C CA . GLY A 1 73 ? -1.800 2.070 -10.617 1.00 97.62 73 GLY A CA 1
ATOM 543 C C . GLY A 1 73 ? -0.544 1.259 -10.931 1.00 97.62 73 GLY A C 1
ATOM 544 O O . GLY A 1 73 ? 0.126 1.522 -11.921 1.00 97.62 73 GLY A O 1
ATOM 545 N N . SER A 1 74 ? -0.282 0.204 -10.157 1.00 96.88 74 SER A N 1
ATOM 546 C CA . SER A 1 74 ? 0.848 -0.707 -10.373 1.00 96.88 74 SER A CA 1
ATOM 547 C C . SER A 1 74 ? 0.725 -1.519 -11.669 1.00 96.88 74 SER A C 1
ATOM 549 O O . SER A 1 74 ? 1.695 -1.610 -12.416 1.00 96.88 74 SER A O 1
ATOM 551 N N . VAL A 1 75 ? -0.472 -2.006 -12.025 1.00 97.88 75 VAL A N 1
ATOM 552 C CA . VAL A 1 75 ? -0.717 -2.633 -13.341 1.00 97.88 75 VAL A CA 1
ATOM 553 C C . VAL A 1 75 ? -0.414 -1.655 -14.480 1.00 97.88 75 VAL A C 1
ATOM 555 O O . VAL A 1 75 ? 0.181 -2.053 -15.477 1.00 97.88 75 VAL A O 1
ATOM 558 N N . ILE A 1 76 ? -0.801 -0.383 -14.343 1.00 96.69 76 ILE A N 1
ATOM 559 C CA . ILE A 1 76 ? -0.548 0.641 -15.366 1.00 96.69 76 ILE A CA 1
ATOM 560 C C . ILE A 1 76 ? 0.951 0.941 -15.490 1.00 96.69 76 ILE A C 1
ATOM 562 O O . ILE A 1 76 ? 1.454 0.987 -16.611 1.00 96.69 76 ILE A O 1
ATOM 566 N N . SER A 1 77 ? 1.662 1.111 -14.372 1.00 94.81 77 SER A N 1
ATOM 567 C CA . SER A 1 77 ? 3.090 1.455 -14.375 1.00 94.81 77 SER A CA 1
ATOM 568 C C . SER A 1 77 ? 3.995 0.335 -14.859 1.00 94.81 77 SER A C 1
ATOM 570 O O . SER A 1 77 ? 4.914 0.605 -15.619 1.00 94.81 77 SER A O 1
ATOM 572 N N . HIS A 1 78 ? 3.736 -0.912 -14.461 1.00 95.38 78 HIS A N 1
ATOM 573 C CA . HIS A 1 78 ? 4.539 -2.052 -14.918 1.00 95.38 78 HIS A CA 1
ATOM 574 C C . HIS A 1 78 ? 4.090 -2.572 -16.283 1.00 95.38 78 HIS A C 1
ATOM 576 O O . HIS A 1 78 ? 4.869 -3.181 -17.006 1.00 95.38 78 HIS A O 1
ATOM 582 N N . GLY A 1 79 ? 2.817 -2.376 -16.629 1.00 95.44 79 GLY A N 1
ATOM 583 C CA . GLY A 1 79 ? 2.242 -2.823 -17.888 1.00 95.44 79 GLY A CA 1
ATOM 584 C C . GLY A 1 79 ? 2.493 -1.820 -19.019 1.00 95.44 79 GLY A C 1
ATOM 585 O O . GLY A 1 79 ? 3.604 -1.768 -19.536 1.00 95.44 79 GLY A O 1
ATOM 586 N N . PRO A 1 80 ? 1.492 -1.012 -19.422 1.00 94.31 80 PRO A N 1
ATOM 587 C CA . PRO A 1 80 ? 1.654 -0.029 -20.497 1.00 94.31 80 PRO A CA 1
ATOM 588 C C . PRO A 1 80 ? 2.699 1.069 -20.244 1.00 94.31 80 PRO A C 1
ATOM 590 O O . PRO A 1 80 ? 3.142 1.683 -21.210 1.00 94.31 80 PRO A O 1
ATOM 593 N N . ALA A 1 81 ? 3.038 1.346 -18.980 1.00 92.88 81 ALA A N 1
ATOM 594 C CA . ALA A 1 81 ? 4.042 2.321 -18.545 1.00 92.88 81 ALA A CA 1
ATOM 595 C C . ALA A 1 81 ? 3.973 3.696 -19.255 1.00 92.88 81 ALA A C 1
ATOM 597 O O . ALA A 1 81 ? 4.981 4.169 -19.782 1.00 92.88 81 ALA A O 1
ATOM 598 N N . PRO A 1 82 ? 2.804 4.371 -19.307 1.00 92.75 82 PRO A N 1
ATOM 599 C CA . PRO A 1 82 ? 2.729 5.712 -19.880 1.00 92.75 82 PRO A CA 1
ATOM 600 C C . PRO A 1 82 ? 3.490 6.715 -18.999 1.00 92.75 82 PRO A C 1
ATOM 602 O O . PRO A 1 82 ? 3.686 6.474 -17.811 1.00 92.75 82 PRO A O 1
ATOM 605 N N . ALA A 1 83 ? 3.819 7.895 -19.534 1.00 89.75 83 ALA A N 1
ATOM 606 C CA . ALA A 1 83 ? 4.550 8.937 -18.797 1.00 89.75 83 ALA A CA 1
ATOM 607 C C . ALA A 1 83 ? 3.890 9.367 -17.465 1.00 89.75 83 ALA A C 1
ATOM 609 O O . ALA A 1 83 ? 4.567 9.800 -16.543 1.00 89.75 83 ALA A O 1
ATOM 610 N N . TRP A 1 84 ? 2.566 9.227 -17.336 1.00 88.94 84 TRP A N 1
ATOM 611 C CA . TRP A 1 84 ? 1.815 9.518 -16.104 1.00 88.94 84 TRP A CA 1
ATOM 612 C C . TRP A 1 84 ? 1.632 8.298 -15.183 1.00 88.94 84 TRP A C 1
ATOM 614 O O . TRP A 1 84 ? 0.987 8.412 -14.139 1.00 88.94 84 TRP A O 1
ATOM 624 N N . GLY A 1 85 ? 2.159 7.131 -15.564 1.00 90.62 85 GLY A N 1
ATOM 625 C CA . GLY A 1 85 ? 2.007 5.870 -14.837 1.00 90.62 85 GLY A CA 1
ATOM 626 C C . GLY A 1 85 ? 2.476 5.983 -13.388 1.00 90.62 85 GLY A C 1
ATOM 627 O O . GLY A 1 85 ? 1.734 5.640 -12.471 1.00 90.62 85 GLY A O 1
ATOM 628 N N . GLU A 1 86 ? 3.654 6.571 -13.162 1.00 86.50 86 GLU A N 1
ATOM 629 C CA . GLU A 1 86 ? 4.205 6.773 -11.814 1.00 86.50 86 GLU A CA 1
ATOM 630 C C . GLU A 1 86 ? 3.233 7.509 -10.884 1.00 86.50 86 GLU A C 1
ATOM 632 O O . GLU A 1 86 ? 3.025 7.087 -9.749 1.00 86.50 86 GLU A O 1
ATOM 637 N N . ILE A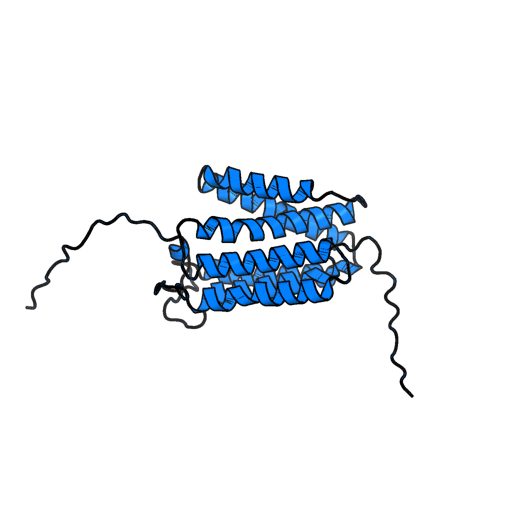 1 87 ? 2.550 8.546 -11.380 1.00 89.62 87 ILE A N 1
ATOM 638 C CA . ILE A 1 87 ? 1.608 9.339 -10.580 1.00 89.62 87 ILE A CA 1
ATOM 639 C C . ILE A 1 87 ? 0.450 8.465 -10.087 1.00 89.62 87 ILE A C 1
ATOM 641 O O . ILE A 1 87 ? 0.085 8.513 -8.909 1.00 89.62 87 ILE A O 1
ATOM 645 N N . VAL A 1 88 ? -0.144 7.655 -10.970 1.00 92.06 88 VAL A N 1
ATOM 646 C CA . VAL A 1 88 ? -1.278 6.793 -10.594 1.00 92.06 88 VAL A CA 1
ATOM 647 C C . VAL A 1 88 ? -0.859 5.590 -9.754 1.00 92.06 88 VAL A C 1
ATOM 649 O O . VAL A 1 88 ? -1.693 5.043 -9.036 1.00 92.06 88 VAL A O 1
ATOM 652 N N . HIS A 1 89 ? 0.409 5.189 -9.818 1.00 92.38 89 HIS A N 1
ATOM 653 C CA . HIS A 1 89 ? 0.998 4.172 -8.954 1.00 92.38 89 HIS A CA 1
ATOM 654 C C . HIS A 1 89 ? 1.257 4.702 -7.539 1.00 92.38 89 HIS A C 1
ATOM 656 O O . HIS A 1 89 ? 0.812 4.098 -6.557 1.00 92.38 89 HIS A O 1
ATOM 662 N N . ASP A 1 90 ? 1.896 5.864 -7.431 1.00 93.25 90 ASP A N 1
ATOM 663 C CA . ASP A 1 90 ? 2.344 6.422 -6.158 1.00 93.25 90 ASP A CA 1
ATOM 664 C C . ASP A 1 90 ? 1.190 7.022 -5.351 1.00 93.25 90 ASP A C 1
ATOM 666 O O . ASP A 1 90 ? 1.116 6.831 -4.135 1.00 93.25 90 ASP A O 1
ATOM 670 N N . ALA A 1 91 ? 0.249 7.713 -6.001 1.00 96.19 91 ALA A N 1
ATOM 671 C CA . ALA A 1 91 ? -0.846 8.407 -5.323 1.00 96.19 91 ALA A CA 1
ATOM 672 C C . ALA A 1 91 ? -1.662 7.527 -4.352 1.00 96.19 91 ALA A C 1
ATOM 674 O O . ALA A 1 91 ? -1.798 7.899 -3.179 1.00 96.19 91 ALA A O 1
ATOM 675 N N . PRO A 1 92 ? -2.202 6.363 -4.761 1.00 97.31 92 PRO A N 1
ATOM 676 C CA . PRO A 1 92 ? -2.925 5.489 -3.845 1.00 97.31 92 PRO A CA 1
ATOM 677 C C . PRO A 1 92 ? -2.010 4.857 -2.788 1.00 97.31 92 PRO A C 1
ATOM 679 O O . PRO A 1 92 ? -2.452 4.680 -1.655 1.00 97.31 92 PRO A O 1
ATOM 682 N N . LEU A 1 93 ? -0.742 4.567 -3.104 1.00 96.06 93 LEU A N 1
ATOM 683 C CA . LEU A 1 93 ? 0.221 3.995 -2.156 1.00 96.06 93 LEU A CA 1
ATOM 684 C C . LEU A 1 93 ? 0.548 4.982 -1.024 1.00 96.06 93 LEU A C 1
ATOM 686 O O . LEU A 1 93 ? 0.412 4.645 0.156 1.00 96.06 93 LEU A O 1
ATOM 690 N N . VAL A 1 94 ? 0.894 6.225 -1.367 1.00 97.69 94 VAL A N 1
ATOM 691 C CA . VAL A 1 94 ? 1.084 7.318 -0.400 1.00 97.69 94 VAL A CA 1
ATOM 692 C C . VAL A 1 94 ? -0.210 7.561 0.382 1.00 97.69 94 VAL A C 1
ATOM 694 O O . VAL A 1 94 ? -0.174 7.733 1.604 1.00 97.69 94 VAL A O 1
ATOM 697 N N . GLY A 1 95 ? -1.360 7.474 -0.294 1.00 98.25 95 GLY A N 1
ATOM 698 C CA . GLY A 1 95 ? -2.685 7.538 0.316 1.00 98.25 95 GLY A CA 1
ATOM 699 C C . GLY A 1 95 ? -2.919 6.474 1.390 1.00 98.25 95 GLY A C 1
ATOM 700 O O . GLY A 1 95 ? -3.390 6.807 2.478 1.00 98.25 95 GLY A O 1
ATOM 701 N N . ILE A 1 96 ? -2.552 5.210 1.137 1.00 98.31 96 ILE A N 1
ATOM 702 C CA . ILE A 1 96 ? -2.621 4.124 2.131 1.00 98.31 96 ILE A CA 1
ATOM 703 C C . ILE A 1 96 ? -1.762 4.457 3.347 1.00 98.31 96 ILE A C 1
ATOM 705 O O . ILE A 1 96 ? -2.235 4.323 4.477 1.00 98.31 96 ILE A O 1
ATOM 709 N N . LEU A 1 97 ? -0.519 4.893 3.142 1.00 98.31 97 LEU A N 1
ATOM 710 C CA . LEU A 1 97 ? 0.398 5.195 4.242 1.00 98.31 97 LEU A CA 1
ATOM 711 C C . LEU A 1 97 ? -0.128 6.346 5.109 1.00 98.31 97 LEU A C 1
ATOM 713 O O . LEU A 1 97 ? -0.214 6.210 6.333 1.00 98.31 97 LEU A O 1
ATOM 717 N N . ALA A 1 98 ? -0.560 7.444 4.484 1.00 98.44 98 ALA A N 1
ATOM 718 C CA . ALA A 1 98 ? -1.167 8.573 5.181 1.00 98.44 98 ALA A CA 1
ATOM 719 C C . ALA A 1 98 ? -2.453 8.159 5.917 1.00 98.44 98 ALA A C 1
ATOM 721 O O . ALA A 1 98 ? -2.658 8.525 7.077 1.00 98.44 98 ALA A O 1
ATOM 722 N N . PHE A 1 99 ? -3.304 7.345 5.284 1.00 98.44 99 PHE A N 1
ATOM 723 C CA . PHE A 1 99 ? -4.522 6.821 5.896 1.00 98.44 99 PHE A CA 1
ATOM 724 C C . PHE A 1 99 ? -4.220 5.950 7.122 1.00 98.44 99 PHE A C 1
ATOM 726 O O . PHE A 1 99 ? -4.842 6.140 8.166 1.00 98.44 99 PHE A O 1
ATOM 733 N N . VAL A 1 100 ? -3.252 5.032 7.035 1.00 98.00 100 VAL A N 1
ATOM 734 C CA . VAL A 1 100 ? -2.838 4.167 8.153 1.00 98.00 100 VAL A CA 1
ATOM 735 C C . VAL A 1 100 ? -2.291 4.997 9.314 1.00 98.00 100 VAL A C 1
ATOM 737 O O . VAL A 1 100 ? -2.658 4.744 10.466 1.00 98.00 100 VAL A O 1
ATOM 740 N N . ALA A 1 101 ? -1.478 6.019 9.028 1.00 97.88 101 ALA A N 1
ATOM 741 C CA . ALA A 1 101 ? -0.987 6.948 10.042 1.00 97.88 101 ALA A CA 1
ATOM 742 C C . ALA A 1 101 ? -2.153 7.639 10.770 1.00 97.88 101 ALA A C 1
ATOM 744 O O . ALA A 1 101 ? -2.246 7.601 11.998 1.00 97.88 101 ALA A O 1
ATOM 745 N N . VAL A 1 102 ? -3.088 8.218 10.013 1.00 97.56 102 VAL A N 1
ATOM 746 C CA . VAL A 1 102 ? -4.245 8.948 10.551 1.00 97.56 102 VAL A CA 1
ATOM 747 C C . VAL A 1 102 ? -5.219 8.032 11.287 1.00 97.56 102 VAL A C 1
ATOM 749 O O . VAL A 1 102 ? -5.770 8.438 12.312 1.00 97.56 102 VAL A O 1
ATOM 752 N N . ASP A 1 103 ? -5.431 6.799 10.825 1.00 96.69 103 ASP A N 1
ATOM 753 C CA . ASP A 1 103 ? -6.253 5.805 11.521 1.00 96.69 103 ASP A CA 1
ATOM 754 C C . ASP A 1 103 ? -5.647 5.438 12.880 1.00 96.69 103 ASP A C 1
ATOM 756 O O . ASP A 1 103 ? -6.340 5.484 13.900 1.00 96.69 103 ASP A O 1
ATOM 760 N N . ALA A 1 104 ? -4.339 5.168 12.921 1.00 96.25 104 ALA A N 1
ATOM 761 C CA . ALA A 1 104 ? -3.631 4.884 14.162 1.00 96.25 104 ALA A CA 1
ATOM 762 C C . ALA A 1 104 ? -3.657 6.080 15.129 1.00 96.25 104 ALA A C 1
ATOM 764 O O . ALA A 1 104 ? -3.945 5.903 16.315 1.00 96.25 104 ALA A O 1
ATOM 765 N N . ILE A 1 105 ? -3.436 7.304 14.637 1.00 96.00 105 ILE A N 1
ATOM 766 C CA . ILE A 1 105 ? -3.519 8.530 15.447 1.00 96.00 105 ILE A CA 1
ATOM 767 C C . ILE A 1 105 ? -4.950 8.759 15.951 1.00 96.00 105 ILE A C 1
ATOM 769 O O . ILE A 1 105 ? -5.136 9.143 17.107 1.00 96.00 105 ILE A O 1
ATOM 773 N N . SER A 1 106 ? -5.971 8.489 15.134 1.00 94.75 106 SER A N 1
ATOM 774 C CA . SER A 1 106 ? -7.381 8.595 15.540 1.00 94.75 106 SER A CA 1
ATOM 775 C C . SER A 1 106 ? -7.696 7.656 16.711 1.00 94.75 106 SER A C 1
ATOM 777 O O . SER A 1 106 ? -8.304 8.069 17.698 1.00 94.75 106 SER A O 1
ATOM 779 N N . ASP A 1 107 ? -7.243 6.398 16.641 1.00 93.88 107 ASP A N 1
ATOM 780 C CA . ASP A 1 107 ? -7.416 5.425 17.729 1.00 93.88 107 ASP A CA 1
ATOM 781 C C . ASP A 1 107 ? -6.635 5.823 18.995 1.00 93.88 107 ASP A C 1
ATOM 783 O O . ASP A 1 107 ? -7.172 5.763 20.104 1.00 93.88 107 ASP A O 1
ATOM 787 N N . LEU A 1 108 ? -5.384 6.271 18.856 1.00 94.00 108 LEU A N 1
ATOM 788 C CA . LEU A 1 108 ? -4.537 6.685 19.981 1.00 94.00 108 LEU A CA 1
ATOM 789 C C . LEU A 1 108 ? -5.057 7.945 20.690 1.00 94.00 108 LEU A C 1
ATOM 791 O O . LEU A 1 108 ? -5.052 8.004 21.920 1.00 94.00 108 LEU A O 1
ATOM 795 N N . SER A 1 109 ? -5.533 8.930 19.928 1.00 93.50 109 SER A N 1
ATOM 796 C CA . SER A 1 109 ? -6.070 10.196 20.448 1.00 93.50 109 SER A CA 1
ATOM 797 C C . SER A 1 109 ? -7.522 10.100 20.918 1.00 93.50 109 SER A C 1
ATOM 799 O O . SER A 1 109 ? -8.024 11.038 21.538 1.00 93.50 109 SER A O 1
ATOM 801 N N . LYS A 1 110 ? -8.206 8.983 20.626 1.00 89.88 110 LYS A N 1
ATOM 802 C CA . LYS A 1 110 ? -9.654 8.805 20.825 1.00 89.88 110 LYS A CA 1
ATOM 803 C C . LYS A 1 110 ? -10.493 9.879 20.107 1.00 89.88 110 LYS A C 1
ATOM 805 O O . LYS A 1 110 ? -11.613 10.160 20.529 1.00 89.88 110 LYS A O 1
ATOM 810 N N . ARG A 1 111 ? -9.964 10.488 19.037 1.00 90.94 111 ARG A N 1
ATOM 811 C CA . ARG A 1 111 ? -10.637 11.522 18.235 1.00 90.94 111 ARG A CA 1
ATOM 812 C C . ARG A 1 111 ? -10.868 11.038 16.808 1.00 90.94 111 ARG A C 1
ATOM 814 O O . ARG A 1 111 ? -10.032 10.371 16.206 1.00 90.94 111 ARG A O 1
ATOM 821 N N . GLU A 1 112 ? -12.019 11.405 16.257 1.00 88.69 112 GLU A N 1
ATOM 822 C CA . GLU A 1 112 ? -12.359 11.203 14.848 1.00 88.69 112 GLU A CA 1
ATOM 823 C C . GLU A 1 112 ? -11.591 12.206 13.978 1.00 88.69 112 GLU A C 1
ATOM 825 O O . GLU A 1 112 ? -12.083 13.304 13.723 1.00 88.69 112 GLU A O 1
ATOM 830 N N . LEU A 1 113 ? -10.391 11.856 13.502 1.00 91.69 113 LEU A N 1
ATOM 831 C CA . LEU A 1 113 ? -9.777 12.657 12.444 1.00 91.69 113 LEU A CA 1
ATOM 832 C C . LEU A 1 113 ? -10.556 12.444 11.143 1.00 91.69 113 LEU A C 1
ATOM 834 O O . LEU A 1 113 ? -10.837 11.308 10.739 1.00 91.69 113 LEU A O 1
ATOM 838 N N . THR A 1 114 ? -10.941 13.559 10.526 1.00 93.81 114 THR A N 1
ATOM 839 C CA . THR A 1 114 ? -11.677 13.601 9.261 1.00 93.81 114 THR A CA 1
ATOM 840 C C . THR A 1 114 ? -10.786 13.183 8.090 1.00 93.81 114 THR A C 1
ATOM 842 O O . THR A 1 114 ? -9.571 13.043 8.219 1.00 93.81 114 THR A O 1
ATOM 845 N N . TRP A 1 115 ? -11.389 13.002 6.914 1.00 95.00 115 TRP A N 1
ATOM 846 C CA . TRP A 1 115 ? -10.673 12.604 5.698 1.00 95.00 115 TRP A CA 1
ATOM 847 C C . TRP A 1 115 ? -9.572 13.594 5.278 1.00 95.00 115 TRP A C 1
ATOM 849 O O . TRP A 1 115 ? -8.577 13.199 4.677 1.00 95.00 115 TRP A O 1
ATOM 859 N N . VAL A 1 116 ? -9.720 14.866 5.656 1.00 97.12 116 VAL A N 1
ATOM 860 C CA . VAL A 1 116 ? -8.772 15.949 5.365 1.00 97.12 116 VAL A CA 1
ATOM 861 C C . VAL A 1 116 ? -7.366 15.612 5.869 1.00 97.12 116 VAL A C 1
ATOM 863 O O . VAL A 1 116 ? -6.383 15.892 5.190 1.00 97.12 116 VAL A O 1
ATOM 866 N N . TRP A 1 117 ? -7.273 14.942 7.021 1.00 96.56 117 TRP A N 1
ATOM 867 C CA . TRP A 1 117 ? -6.003 14.627 7.671 1.00 96.56 117 TRP A CA 1
ATOM 868 C C . TRP A 1 117 ? -5.145 13.612 6.926 1.00 96.56 117 TRP A C 1
ATOM 870 O O . TRP A 1 117 ? -3.949 13.569 7.184 1.00 96.56 117 TRP A O 1
ATOM 880 N N . TRP A 1 118 ? -5.712 12.806 6.025 1.00 96.75 118 TRP A N 1
ATOM 881 C CA . TRP A 1 118 ? -4.922 11.897 5.187 1.00 96.75 118 TRP A CA 1
ATOM 882 C C . TRP A 1 118 ? -4.879 12.351 3.728 1.00 96.75 118 TRP A C 1
ATOM 884 O O . TRP A 1 118 ? -3.852 12.174 3.078 1.00 96.75 118 TRP A O 1
ATOM 894 N N . VAL A 1 119 ? -5.929 13.008 3.222 1.00 97.81 119 VAL A N 1
ATOM 895 C CA . VAL A 1 119 ? -5.940 13.513 1.841 1.00 97.81 119 VAL A CA 1
ATOM 896 C C . VAL A 1 119 ? -4.976 14.681 1.655 1.00 97.81 119 VAL A C 1
ATOM 898 O O . VAL A 1 119 ? -4.197 14.646 0.709 1.00 97.81 119 VAL A O 1
ATOM 901 N N . ILE A 1 120 ? -4.964 15.683 2.548 1.00 97.56 120 ILE A N 1
ATOM 902 C CA . ILE A 1 120 ? -4.058 16.835 2.391 1.00 97.56 120 ILE A CA 1
ATOM 903 C C . ILE A 1 120 ? -2.588 16.395 2.404 1.00 97.56 120 ILE A C 1
ATOM 905 O O . ILE A 1 120 ? -1.881 16.763 1.470 1.00 97.56 120 ILE A O 1
ATOM 909 N N . PRO A 1 121 ? -2.104 15.587 3.373 1.00 96.56 121 PRO A N 1
ATOM 910 C CA . PRO A 1 121 ? -0.718 15.124 3.341 1.00 96.56 121 PRO A CA 1
ATOM 911 C C . PRO A 1 121 ? -0.384 14.291 2.104 1.00 96.56 121 PRO A C 1
ATOM 913 O O . PRO A 1 121 ? 0.726 14.399 1.600 1.00 96.56 121 PRO A O 1
ATOM 916 N N . THR A 1 122 ? -1.338 13.508 1.588 1.00 96.94 122 THR A N 1
ATOM 917 C CA . THR A 1 122 ? -1.150 12.746 0.343 1.00 96.94 122 THR A CA 1
ATOM 918 C C . THR A 1 122 ? -0.964 13.685 -0.846 1.00 96.94 122 THR A C 1
ATOM 920 O O . THR A 1 122 ? 0.031 13.588 -1.554 1.00 96.94 122 THR A O 1
ATOM 923 N N . VAL A 1 123 ? -1.881 14.638 -1.038 1.00 97.31 123 VAL A N 1
ATOM 924 C CA . VAL A 1 123 ? -1.814 15.611 -2.141 1.00 97.31 123 VAL A CA 1
ATOM 925 C C . VAL A 1 123 ? -0.562 16.479 -2.033 1.00 97.31 123 VAL A C 1
ATOM 927 O O . VAL A 1 123 ? 0.107 16.708 -3.035 1.00 97.31 123 VAL A O 1
ATOM 930 N N . LEU A 1 124 ? -0.211 16.927 -0.826 1.00 97.38 124 LEU A N 1
ATOM 931 C CA . LEU A 1 124 ? 0.997 17.713 -0.596 1.00 97.38 124 LEU A CA 1
ATOM 932 C C . LEU A 1 124 ? 2.258 16.901 -0.903 1.00 97.38 124 LEU A C 1
ATOM 934 O O . LEU A 1 124 ? 3.163 17.424 -1.541 1.00 97.38 124 LEU A O 1
ATOM 938 N N . ALA A 1 125 ? 2.321 15.634 -0.486 1.00 96.25 125 ALA A N 1
ATOM 939 C CA . ALA A 1 125 ? 3.460 14.774 -0.784 1.00 96.25 125 ALA A CA 1
ATOM 940 C C . ALA A 1 125 ? 3.637 14.564 -2.295 1.00 96.25 125 ALA A C 1
ATOM 942 O O . ALA A 1 125 ? 4.764 14.616 -2.782 1.00 96.25 125 ALA A O 1
ATOM 943 N N . LEU A 1 126 ? 2.540 14.395 -3.039 1.00 94.75 126 LEU A N 1
ATOM 944 C CA . LEU A 1 126 ? 2.575 14.303 -4.501 1.00 94.75 126 LEU A CA 1
ATOM 945 C C . LEU A 1 126 ? 3.026 15.623 -5.134 1.00 94.75 126 LEU A C 1
ATOM 947 O O . LEU A 1 126 ? 3.964 15.624 -5.917 1.00 94.75 126 LEU A O 1
ATOM 951 N N . ALA A 1 127 ? 2.460 16.757 -4.718 1.00 95.50 127 ALA A N 1
ATOM 952 C CA . ALA A 1 127 ? 2.860 18.070 -5.229 1.00 95.50 127 ALA A CA 1
ATOM 953 C C . ALA A 1 127 ? 4.342 18.391 -4.959 1.00 95.50 127 ALA A C 1
ATOM 955 O O . ALA A 1 127 ? 5.021 18.963 -5.806 1.00 95.50 127 ALA A O 1
ATOM 956 N N . VAL A 1 128 ? 4.864 18.005 -3.789 1.00 95.31 128 VAL A N 1
ATOM 957 C CA . VAL A 1 128 ? 6.287 18.156 -3.444 1.00 95.31 128 VAL A CA 1
ATOM 958 C C . VAL A 1 128 ? 7.172 17.215 -4.267 1.00 95.31 128 VAL A C 1
ATOM 960 O O . VAL A 1 128 ? 8.317 17.559 -4.556 1.00 95.31 128 VAL A O 1
ATOM 963 N N . SER A 1 129 ? 6.657 16.053 -4.674 1.00 92.62 129 SER A N 1
ATOM 964 C CA . SER A 1 129 ? 7.413 15.077 -5.468 1.00 92.62 129 SER A CA 1
ATOM 965 C C . SER A 1 129 ? 7.749 15.580 -6.877 1.00 92.62 129 SER A C 1
ATOM 967 O O . SER A 1 129 ? 8.756 15.153 -7.438 1.00 92.62 129 SER A O 1
ATOM 969 N N . GLU A 1 130 ? 6.984 16.543 -7.398 1.00 91.88 130 GLU A N 1
ATOM 970 C CA . GLU A 1 130 ? 7.226 17.197 -8.695 1.00 91.88 130 GLU A CA 1
ATOM 971 C C . GLU A 1 130 ? 8.420 18.172 -8.678 1.00 91.88 130 GLU A C 1
ATOM 973 O O . GLU A 1 130 ? 8.897 18.597 -9.727 1.00 91.88 130 GLU A O 1
ATOM 978 N N . ILE A 1 131 ? 8.927 18.550 -7.496 1.00 93.69 131 ILE A N 1
ATOM 979 C CA . ILE A 1 131 ? 10.054 19.494 -7.369 1.00 93.69 131 ILE A CA 1
ATOM 980 C C . ILE A 1 131 ? 11.381 18.830 -7.777 1.00 93.69 131 ILE A C 1
ATOM 982 O O . ILE A 1 131 ? 12.293 19.497 -8.263 1.00 93.69 131 ILE A O 1
ATOM 986 N N . GLY A 1 132 ? 11.507 17.520 -7.558 1.00 91.75 132 GLY A N 1
ATOM 987 C CA . GLY A 1 132 ? 12.696 16.737 -7.888 1.00 91.75 132 GLY A CA 1
ATOM 988 C C . GLY A 1 132 ? 12.876 15.520 -6.982 1.00 91.75 132 GLY A C 1
ATOM 989 O O . GLY A 1 132 ? 12.225 15.392 -5.944 1.00 91.75 132 GLY A O 1
ATOM 990 N N . GLU A 1 133 ? 13.815 14.643 -7.346 1.00 90.19 133 GLU A N 1
ATOM 991 C CA . GLU A 1 133 ? 14.068 13.376 -6.639 1.00 90.19 133 GLU A CA 1
ATOM 992 C C . GLU A 1 133 ? 14.311 13.543 -5.124 1.00 90.19 133 GLU A C 1
ATOM 994 O O . GLU A 1 133 ? 13.663 12.845 -4.343 1.00 90.19 133 GLU A O 1
ATOM 999 N N . PRO A 1 134 ? 15.149 14.489 -4.638 1.00 95.06 134 PRO A N 1
ATOM 1000 C CA . PRO A 1 134 ? 15.353 14.638 -3.196 1.00 95.06 134 PRO A CA 1
ATOM 1001 C C . PRO A 1 134 ? 14.067 15.023 -2.451 1.00 95.06 134 PRO A C 1
ATOM 1003 O O . PRO A 1 134 ? 13.830 14.552 -1.338 1.00 95.06 134 PRO A O 1
ATOM 1006 N N . ALA A 1 135 ? 13.226 15.862 -3.067 1.00 94.75 135 ALA A N 1
ATOM 1007 C CA . ALA A 1 135 ? 11.961 16.306 -2.492 1.00 94.75 135 ALA A CA 1
ATOM 1008 C C . ALA A 1 135 ? 10.937 15.163 -2.455 1.00 94.75 135 ALA A C 1
ATOM 1010 O O . ALA A 1 135 ? 10.295 14.956 -1.423 1.00 94.75 135 ALA A O 1
ATOM 1011 N N . ARG A 1 136 ? 10.853 14.368 -3.529 1.00 92.62 136 ARG A N 1
ATOM 1012 C CA . ARG A 1 136 ? 10.047 13.142 -3.591 1.00 92.62 136 ARG A CA 1
ATOM 1013 C C . ARG A 1 136 ? 10.439 12.151 -2.499 1.00 92.62 136 ARG A C 1
ATOM 1015 O O . ARG A 1 136 ? 9.586 11.753 -1.703 1.00 92.62 136 ARG A O 1
ATOM 1022 N N . ILE A 1 137 ? 11.726 11.803 -2.408 1.00 92.44 137 ILE A N 1
ATOM 1023 C CA . ILE A 1 137 ? 12.235 10.877 -1.385 1.00 92.44 137 ILE A CA 1
ATOM 1024 C C . ILE A 1 137 ? 11.893 11.395 0.012 1.00 92.44 137 ILE A C 1
ATOM 1026 O O . ILE A 1 137 ? 11.371 10.640 0.835 1.00 92.44 137 ILE A O 1
ATOM 1030 N N . ALA A 1 138 ? 12.139 12.679 0.288 1.00 96.19 138 ALA A N 1
ATOM 1031 C CA . ALA A 1 138 ? 11.855 13.277 1.589 1.00 96.19 138 ALA A CA 1
ATOM 1032 C C . ALA A 1 138 ? 10.358 13.243 1.934 1.00 96.19 138 ALA A C 1
ATOM 1034 O O . ALA A 1 138 ? 9.992 12.860 3.050 1.00 96.19 138 ALA A O 1
ATOM 1035 N N . ALA A 1 139 ? 9.486 13.598 0.988 1.00 95.94 139 ALA A N 1
ATOM 1036 C CA . ALA A 1 139 ? 8.040 13.588 1.175 1.00 95.94 139 ALA A CA 1
ATOM 1037 C C . ALA A 1 139 ? 7.510 12.174 1.455 1.00 95.94 139 ALA A C 1
ATOM 1039 O O . ALA A 1 139 ? 6.862 11.947 2.483 1.00 95.94 139 ALA A O 1
ATOM 1040 N N . GLN A 1 140 ? 7.831 11.202 0.597 1.00 94.50 140 GLN A N 1
ATOM 1041 C CA . GLN A 1 140 ? 7.355 9.825 0.754 1.00 94.50 140 GLN A CA 1
ATOM 1042 C C . GLN A 1 140 ? 7.942 9.155 2.009 1.00 94.50 140 GLN A C 1
ATOM 1044 O O . GLN A 1 140 ? 7.226 8.469 2.749 1.00 94.50 140 GLN A O 1
ATOM 1049 N N . THR A 1 141 ? 9.217 9.418 2.324 1.00 95.75 141 THR A N 1
ATOM 1050 C CA . THR A 1 141 ? 9.861 8.916 3.550 1.00 95.75 141 THR A CA 1
ATOM 1051 C C . THR A 1 141 ? 9.204 9.498 4.796 1.00 95.75 141 THR A C 1
ATOM 1053 O O . THR A 1 141 ? 8.953 8.764 5.748 1.00 95.75 141 THR A O 1
ATOM 1056 N N . SER A 1 142 ? 8.846 10.785 4.793 1.00 97.75 142 SER A N 1
ATOM 1057 C CA . SER A 1 142 ? 8.176 11.426 5.933 1.00 97.75 142 SER A CA 1
ATOM 1058 C C . SER A 1 142 ? 6.817 10.789 6.223 1.00 97.75 142 SER A C 1
ATOM 1060 O O . SER A 1 142 ? 6.526 10.443 7.369 1.00 97.75 142 SER A O 1
ATOM 1062 N N . ILE A 1 143 ? 6.003 10.562 5.187 1.00 98.00 143 ILE A N 1
ATOM 1063 C CA . ILE A 1 143 ? 4.709 9.876 5.323 1.00 98.00 143 ILE A CA 1
ATOM 1064 C C . ILE A 1 143 ? 4.901 8.440 5.828 1.00 98.00 143 ILE A C 1
ATOM 1066 O O . ILE A 1 143 ? 4.195 8.004 6.741 1.00 98.00 143 ILE A O 1
ATOM 1070 N N . THR A 1 144 ? 5.893 7.723 5.297 1.00 97.06 144 THR A N 1
ATOM 1071 C CA . THR A 1 144 ? 6.222 6.355 5.722 1.00 97.06 144 THR A CA 1
ATOM 1072 C C . THR A 1 144 ? 6.646 6.301 7.191 1.00 97.06 144 THR A C 1
ATOM 1074 O O . THR A 1 144 ? 6.127 5.490 7.960 1.00 97.06 144 THR A O 1
ATOM 1077 N N . VAL A 1 145 ? 7.543 7.194 7.618 1.00 97.94 145 VAL A N 1
ATOM 1078 C CA . VAL A 1 145 ? 8.012 7.291 9.008 1.00 97.94 145 VAL A CA 1
ATOM 1079 C C . VAL A 1 145 ? 6.854 7.606 9.950 1.00 97.94 145 VAL A C 1
ATOM 1081 O O . VAL A 1 145 ? 6.749 6.987 11.010 1.00 97.94 145 VAL A O 1
ATOM 1084 N N . LEU A 1 146 ? 5.942 8.503 9.564 1.00 98.19 146 LEU A N 1
ATOM 1085 C CA . LEU A 1 146 ? 4.744 8.799 10.351 1.00 98.19 146 LEU A CA 1
ATOM 1086 C C . LEU A 1 146 ? 3.820 7.581 10.473 1.00 98.19 146 LEU A C 1
ATOM 1088 O O . LEU A 1 146 ? 3.349 7.283 11.572 1.00 98.19 146 LEU A O 1
ATOM 1092 N N . ALA A 1 147 ? 3.590 6.846 9.382 1.00 98.12 147 ALA A N 1
ATOM 1093 C CA . ALA A 1 147 ? 2.770 5.636 9.389 1.00 98.12 147 ALA A CA 1
ATOM 1094 C C . ALA A 1 147 ? 3.365 4.540 10.284 1.00 98.12 147 ALA A C 1
ATOM 1096 O O . ALA A 1 147 ? 2.650 3.947 11.101 1.00 98.12 147 ALA A O 1
ATOM 1097 N N . ILE A 1 148 ? 4.678 4.310 10.186 1.00 98.00 148 ILE A N 1
ATOM 1098 C CA . ILE A 1 148 ? 5.406 3.357 11.031 1.00 98.00 148 ILE A CA 1
ATOM 1099 C C . ILE A 1 148 ? 5.361 3.812 12.490 1.00 98.00 148 ILE A C 1
ATOM 1101 O O . ILE A 1 148 ? 4.950 3.040 13.352 1.00 98.00 148 ILE A O 1
ATOM 1105 N N . GLY A 1 149 ? 5.719 5.064 12.778 1.00 98.31 149 GLY A N 1
ATOM 1106 C CA . GLY A 1 149 ? 5.742 5.612 14.133 1.00 98.31 149 GLY A CA 1
ATOM 1107 C C . GLY A 1 149 ? 4.377 5.532 14.817 1.00 98.31 149 GLY A C 1
ATOM 1108 O O . GLY A 1 149 ? 4.270 5.018 15.931 1.00 98.31 149 GLY A O 1
ATOM 1109 N N . ALA A 1 150 ? 3.309 5.945 14.130 1.00 97.75 150 ALA A N 1
ATOM 1110 C CA . ALA A 1 150 ? 1.946 5.837 14.643 1.00 97.75 150 ALA A CA 1
ATOM 1111 C C . ALA A 1 150 ? 1.531 4.372 14.873 1.00 97.75 150 ALA A C 1
ATOM 1113 O O . ALA A 1 150 ? 0.928 4.051 15.901 1.00 97.75 150 ALA A O 1
ATOM 1114 N N . SER A 1 151 ? 1.904 3.464 13.966 1.00 97.25 151 SER A N 1
ATOM 1115 C CA . SER A 1 151 ? 1.632 2.027 14.101 1.00 97.25 151 SER A CA 1
ATOM 1116 C C . SER A 1 151 ? 2.405 1.390 15.257 1.00 97.25 151 SER A C 1
ATOM 1118 O O . SER A 1 151 ? 1.845 0.572 15.984 1.00 97.25 151 SER A O 1
ATOM 1120 N N . LEU A 1 152 ? 3.656 1.791 15.494 1.00 97.50 152 LEU A N 1
ATOM 1121 C CA . LEU A 1 152 ? 4.465 1.336 16.627 1.00 97.50 152 LEU A CA 1
ATOM 1122 C C . LEU A 1 152 ? 3.913 1.858 17.956 1.00 97.50 152 LEU A C 1
ATOM 1124 O O . LEU A 1 152 ? 3.782 1.099 18.918 1.00 97.50 152 LEU A O 1
ATOM 1128 N N . LEU A 1 153 ? 3.500 3.125 18.014 1.00 97.50 153 LEU A N 1
ATOM 1129 C CA . LEU A 1 153 ? 2.820 3.671 19.189 1.00 97.50 153 LEU A CA 1
ATOM 1130 C C . LEU A 1 153 ? 1.511 2.918 19.468 1.00 97.50 153 LEU A C 1
ATOM 1132 O O . LEU A 1 153 ? 1.236 2.564 20.619 1.00 97.50 153 LEU A O 1
ATOM 1136 N N . ARG A 1 154 ? 0.735 2.599 18.423 1.00 95.94 154 ARG A N 1
ATOM 1137 C CA . ARG A 1 154 ? -0.476 1.770 18.529 1.00 95.94 154 ARG A CA 1
ATOM 1138 C C . ARG A 1 154 ? -0.149 0.361 19.016 1.00 95.94 154 ARG A C 1
ATOM 1140 O O . ARG A 1 154 ? -0.796 -0.111 19.946 1.00 95.94 154 ARG A O 1
ATOM 1147 N N . PHE A 1 155 ? 0.899 -0.266 18.488 1.00 95.69 155 PHE A N 1
ATOM 1148 C CA . PHE A 1 155 ? 1.398 -1.568 18.935 1.00 95.69 155 PHE A CA 1
ATOM 1149 C C . PHE A 1 155 ? 1.733 -1.571 20.437 1.00 95.69 155 PHE A C 1
ATOM 1151 O O . PHE A 1 155 ? 1.322 -2.471 21.176 1.00 95.69 155 PHE A O 1
ATOM 1158 N N . VAL A 1 156 ? 2.418 -0.536 20.931 1.00 96.50 156 VAL A N 1
ATOM 1159 C CA . VAL A 1 156 ? 2.773 -0.423 22.354 1.00 96.50 156 VAL A CA 1
ATOM 1160 C C . VAL A 1 156 ? 1.527 -0.221 23.220 1.00 96.50 156 VAL A C 1
ATOM 1162 O O . VAL A 1 156 ? 1.338 -0.956 24.194 1.00 96.50 156 VAL A O 1
ATOM 1165 N N . LYS A 1 157 ? 0.666 0.741 22.860 1.00 95.69 157 LYS A N 1
ATOM 1166 C CA . LYS A 1 157 ? -0.467 1.200 23.685 1.00 95.69 157 LYS A CA 1
ATOM 1167 C C . LYS A 1 157 ? -1.732 0.340 23.565 1.00 95.69 157 LYS A C 1
ATOM 1169 O O . LYS A 1 157 ? -2.593 0.424 24.438 1.00 95.69 157 LYS A O 1
ATOM 1174 N N . ARG A 1 158 ? -1.878 -0.476 22.514 1.00 93.19 158 ARG A N 1
ATOM 1175 C CA . ARG A 1 158 ? -3.073 -1.298 22.238 1.00 93.19 158 ARG A CA 1
ATOM 1176 C C . ARG A 1 158 ? -2.703 -2.784 22.099 1.00 93.19 158 ARG A C 1
ATOM 1178 O O . ARG A 1 158 ? -2.561 -3.271 20.974 1.00 93.19 158 ARG A O 1
ATOM 1185 N N . PRO A 1 159 ? -2.605 -3.547 23.209 1.00 93.25 159 PRO A N 1
ATOM 1186 C CA . PRO A 1 159 ? -2.184 -4.954 23.191 1.00 93.25 159 PRO A CA 1
ATOM 1187 C C . PRO A 1 159 ? -2.978 -5.840 22.226 1.00 93.25 159 PRO A C 1
ATOM 1189 O O . PRO A 1 159 ? -2.397 -6.676 21.538 1.00 93.25 159 PRO A O 1
ATOM 1192 N N . ALA A 1 160 ? -4.285 -5.598 22.103 1.00 91.12 160 ALA A N 1
ATOM 1193 C CA . ALA A 1 160 ? -5.165 -6.354 21.218 1.00 91.12 160 ALA A CA 1
ATOM 1194 C C . ALA A 1 160 ? -4.823 -6.221 19.718 1.00 91.12 160 ALA A C 1
ATOM 1196 O O . ALA A 1 160 ? -5.210 -7.068 18.920 1.00 91.12 160 ALA A O 1
ATOM 1197 N N . THR A 1 161 ? -4.066 -5.190 19.327 1.00 93.56 161 THR A N 1
ATOM 1198 C CA . THR A 1 161 ? -3.640 -4.962 17.934 1.00 93.56 161 THR A CA 1
ATOM 1199 C C . THR A 1 161 ? -2.252 -5.533 17.625 1.00 93.56 161 THR A C 1
ATOM 1201 O O . THR A 1 161 ? -1.885 -5.650 16.455 1.00 93.56 161 THR A O 1
ATOM 1204 N N . ARG A 1 162 ? -1.479 -5.932 18.650 1.00 94.94 162 ARG A N 1
ATOM 1205 C CA . ARG A 1 162 ? -0.046 -6.254 18.526 1.00 94.94 162 ARG A CA 1
ATOM 1206 C C . ARG A 1 162 ? 0.245 -7.339 17.511 1.00 94.94 162 ARG A C 1
ATOM 1208 O O . ARG A 1 162 ? 1.071 -7.140 16.628 1.00 94.94 162 ARG A O 1
ATOM 1215 N N . ARG A 1 163 ? -0.445 -8.479 17.620 1.00 95.88 163 ARG A N 1
ATOM 1216 C CA . ARG A 1 163 ? -0.226 -9.614 16.716 1.00 95.88 163 ARG A CA 1
ATOM 1217 C C . ARG A 1 163 ? -0.481 -9.209 15.269 1.00 95.88 163 ARG A C 1
ATOM 1219 O O . ARG A 1 163 ? 0.281 -9.602 14.399 1.00 95.88 163 ARG A O 1
ATOM 1226 N N . THR A 1 164 ? -1.527 -8.424 15.024 1.00 95.75 164 THR A N 1
ATOM 1227 C CA . THR A 1 164 ? -1.872 -7.936 13.688 1.00 95.75 164 THR A CA 1
ATOM 1228 C C . THR A 1 164 ? -0.793 -7.007 13.141 1.00 95.75 164 THR A C 1
ATOM 1230 O O . THR A 1 164 ? -0.242 -7.304 12.083 1.00 95.75 164 THR A O 1
ATOM 1233 N N . ILE A 1 165 ? -0.432 -5.957 13.888 1.00 96.38 165 ILE A N 1
ATOM 1234 C CA . ILE A 1 165 ? 0.578 -4.972 13.472 1.00 96.38 165 ILE A CA 1
ATOM 1235 C C . ILE A 1 165 ? 1.941 -5.636 13.257 1.00 96.38 165 ILE A C 1
ATOM 1237 O O . ILE A 1 165 ? 2.572 -5.381 12.239 1.00 96.38 165 ILE A O 1
ATOM 1241 N N . LEU A 1 166 ? 2.369 -6.535 14.151 1.00 97.62 166 LEU A N 1
ATOM 1242 C CA . LEU A 1 166 ? 3.635 -7.255 14.000 1.00 97.62 166 LEU A CA 1
ATOM 1243 C C . LEU A 1 166 ? 3.644 -8.102 12.728 1.00 97.62 166 LEU A C 1
ATOM 1245 O O . LEU A 1 166 ? 4.570 -8.003 11.935 1.00 97.62 166 LEU A O 1
ATOM 1249 N N . THR A 1 167 ? 2.604 -8.910 12.501 1.00 98.19 167 THR A N 1
ATOM 1250 C CA . THR A 1 1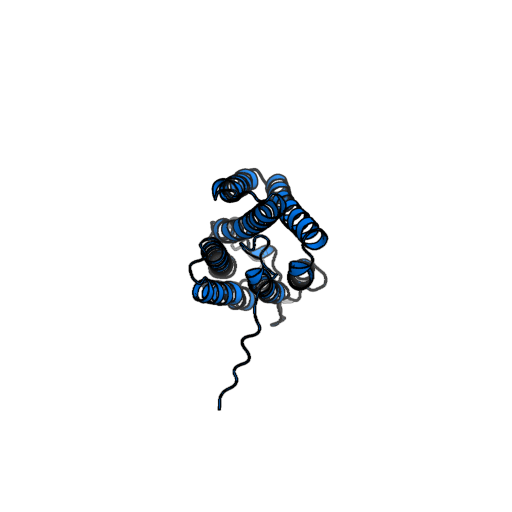67 ? 2.545 -9.754 11.297 1.00 98.19 167 THR A CA 1
ATOM 1251 C C . THR A 1 167 ? 2.482 -8.935 10.010 1.00 98.19 167 THR A C 1
ATOM 1253 O O . THR A 1 167 ? 3.170 -9.276 9.056 1.00 98.19 167 THR A O 1
ATOM 1256 N N . ALA A 1 168 ? 1.707 -7.845 9.980 1.00 97.94 168 ALA A N 1
ATOM 1257 C CA . ALA A 1 168 ? 1.640 -6.963 8.818 1.00 97.94 168 ALA A CA 1
ATOM 1258 C C . ALA A 1 168 ? 2.983 -6.253 8.580 1.00 97.94 168 ALA A C 1
ATOM 1260 O O . ALA A 1 168 ? 3.455 -6.207 7.450 1.00 97.94 168 ALA A O 1
ATOM 1261 N N . GLY A 1 169 ? 3.629 -5.768 9.645 1.00 97.69 169 GLY A N 1
ATOM 1262 C CA . GLY A 1 169 ? 4.938 -5.122 9.578 1.00 97.69 169 GLY A CA 1
ATOM 1263 C C . GLY A 1 169 ? 6.051 -6.065 9.123 1.00 97.69 169 GLY A C 1
ATOM 1264 O O . GLY A 1 169 ? 6.876 -5.664 8.313 1.00 97.69 169 GLY A O 1
ATOM 1265 N N . LEU A 1 170 ? 6.053 -7.324 9.576 1.00 98.38 170 LEU A N 1
ATOM 1266 C CA . LEU A 1 170 ? 7.014 -8.333 9.117 1.00 98.38 170 LEU A CA 1
ATOM 1267 C C . LEU A 1 170 ? 6.813 -8.684 7.639 1.00 98.38 170 LEU A C 1
ATOM 1269 O O . LEU A 1 170 ? 7.793 -8.756 6.906 1.00 98.38 170 LEU A O 1
ATOM 1273 N N . LEU A 1 171 ? 5.563 -8.866 7.195 1.00 98.56 171 LEU A N 1
ATOM 1274 C CA . LEU A 1 171 ? 5.253 -9.108 5.781 1.00 98.56 171 LEU A CA 1
ATOM 1275 C C . LEU A 1 171 ? 5.709 -7.935 4.908 1.00 98.56 171 LEU A C 1
ATOM 1277 O O . LEU A 1 171 ? 6.437 -8.135 3.941 1.00 98.56 171 LEU A O 1
ATOM 1281 N N . LEU A 1 172 ? 5.327 -6.712 5.278 1.00 97.94 172 LEU A N 1
ATOM 1282 C CA . LEU A 1 172 ? 5.688 -5.519 4.522 1.00 97.94 172 LEU A CA 1
ATOM 1283 C C . LEU A 1 172 ? 7.203 -5.285 4.532 1.00 97.94 172 LEU A C 1
ATOM 1285 O O . LEU A 1 172 ? 7.785 -5.037 3.487 1.00 97.94 172 LEU A O 1
ATOM 1289 N N . GLY A 1 173 ? 7.853 -5.401 5.692 1.00 97.75 173 GLY A N 1
ATOM 1290 C CA . GLY A 1 173 ? 9.292 -5.184 5.835 1.00 97.75 173 GLY A CA 1
ATOM 1291 C C . GLY A 1 173 ? 10.128 -6.204 5.065 1.00 97.75 173 GLY A C 1
ATOM 1292 O O . GLY A 1 173 ? 11.065 -5.822 4.371 1.00 97.75 173 GLY A O 1
ATOM 1293 N N . ALA A 1 174 ? 9.767 -7.489 5.131 1.00 98.31 174 ALA A N 1
ATOM 1294 C CA . ALA A 1 174 ? 10.446 -8.529 4.363 1.00 98.31 174 ALA A CA 1
ATOM 1295 C C . ALA A 1 174 ? 10.228 -8.351 2.853 1.00 98.31 174 ALA A C 1
ATOM 1297 O O . ALA A 1 174 ? 11.192 -8.411 2.094 1.00 98.31 174 ALA A O 1
ATOM 1298 N N . GLY A 1 175 ? 8.996 -8.054 2.424 1.00 97.69 175 GLY A N 1
ATOM 1299 C CA . GLY A 1 175 ? 8.709 -7.743 1.026 1.00 97.69 175 GLY A CA 1
ATOM 1300 C C . GLY A 1 175 ? 9.505 -6.534 0.530 1.00 97.69 175 GLY A C 1
ATOM 1301 O O . GLY A 1 175 ? 10.122 -6.610 -0.526 1.00 97.69 175 GLY A O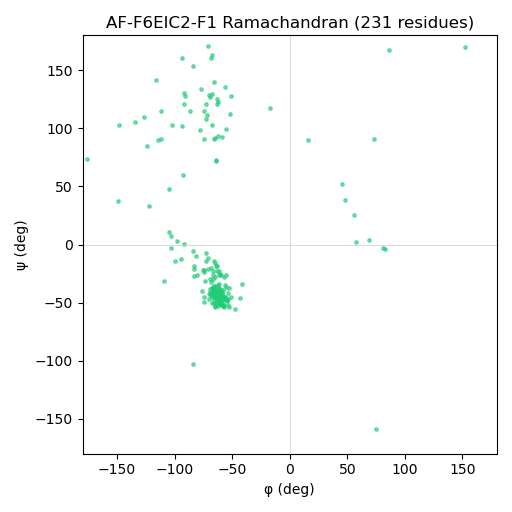 1
ATOM 1302 N N . ALA A 1 176 ? 9.536 -5.440 1.300 1.00 95.88 176 ALA A N 1
ATOM 1303 C CA . ALA A 1 176 ? 10.239 -4.209 0.933 1.00 95.88 176 ALA A CA 1
ATOM 1304 C C . ALA A 1 176 ? 11.744 -4.447 0.797 1.00 95.88 176 ALA A C 1
ATOM 1306 O O . ALA A 1 176 ? 12.372 -3.946 -0.136 1.00 95.88 176 ALA A O 1
ATOM 1307 N N . LEU A 1 177 ? 12.317 -5.233 1.712 1.00 97.06 177 LEU A N 1
ATOM 1308 C CA . LEU A 1 177 ? 13.721 -5.616 1.667 1.00 97.06 177 LEU A CA 1
ATOM 1309 C C . LEU A 1 177 ? 14.029 -6.429 0.405 1.00 97.06 177 LEU A C 1
ATOM 1311 O O . LEU A 1 177 ? 14.961 -6.087 -0.317 1.00 97.06 177 LEU A O 1
ATOM 1315 N N . ILE A 1 178 ? 13.228 -7.459 0.112 1.00 96.56 178 ILE A N 1
ATOM 1316 C CA . ILE A 1 178 ? 13.397 -8.292 -1.087 1.00 96.56 178 ILE A CA 1
ATOM 1317 C C . ILE A 1 178 ? 13.264 -7.440 -2.353 1.00 96.56 178 ILE A C 1
ATOM 1319 O O . ILE A 1 178 ? 14.153 -7.482 -3.200 1.00 96.56 178 ILE A O 1
ATOM 1323 N N . GLY A 1 179 ? 12.209 -6.629 -2.462 1.00 94.94 179 GLY A N 1
ATOM 1324 C CA . GLY A 1 179 ? 11.987 -5.747 -3.609 1.00 94.94 179 GLY A CA 1
ATOM 1325 C C . GLY A 1 179 ? 13.142 -4.765 -3.818 1.00 94.94 179 GLY A C 1
ATOM 1326 O O . GLY A 1 179 ? 13.645 -4.637 -4.928 1.00 94.94 179 GLY A O 1
ATOM 1327 N N . THR A 1 180 ? 13.638 -4.141 -2.745 1.00 93.94 180 THR A N 1
ATOM 1328 C CA . THR A 1 180 ? 14.769 -3.195 -2.807 1.00 93.94 180 THR A CA 1
ATOM 1329 C C . THR A 1 180 ? 16.061 -3.872 -3.255 1.00 93.94 180 THR A C 1
ATOM 1331 O O . THR A 1 180 ? 16.761 -3.354 -4.119 1.00 93.94 180 THR A O 1
ATOM 1334 N N . LEU A 1 181 ? 16.375 -5.044 -2.697 1.00 95.56 181 LEU A N 1
ATOM 1335 C CA . LEU A 1 181 ? 17.572 -5.809 -3.055 1.00 95.56 181 LEU A CA 1
ATOM 1336 C C . LEU A 1 181 ? 17.496 -6.439 -4.453 1.00 95.56 181 LEU A C 1
ATOM 1338 O O . LEU A 1 181 ? 18.517 -6.905 -4.955 1.00 95.56 181 LEU A O 1
ATOM 1342 N N . SER A 1 182 ? 16.313 -6.443 -5.068 1.00 94.94 182 SER A N 1
ATOM 1343 C CA . SER A 1 182 ? 16.060 -6.990 -6.404 1.00 94.94 182 SER A CA 1
ATOM 1344 C C . SER A 1 182 ? 15.883 -5.909 -7.470 1.00 94.94 182 SER A C 1
ATOM 1346 O O . SER A 1 182 ? 15.445 -6.228 -8.567 1.00 94.94 182 SER A O 1
ATOM 1348 N N . ARG A 1 183 ? 16.183 -4.640 -7.169 1.00 93.38 183 ARG A N 1
ATOM 1349 C CA . ARG A 1 183 ? 16.218 -3.559 -8.169 1.00 93.38 183 ARG A CA 1
ATOM 1350 C C . ARG A 1 183 ? 17.382 -3.740 -9.141 1.00 93.38 183 ARG A C 1
ATOM 1352 O O . ARG A 1 183 ? 18.362 -4.412 -8.818 1.00 93.38 183 ARG A O 1
ATOM 1359 N N . SER A 1 184 ? 17.306 -3.100 -10.303 1.00 92.75 184 SER A N 1
ATOM 1360 C CA . SER A 1 184 ? 18.403 -3.077 -11.274 1.00 92.75 184 SER A CA 1
ATOM 1361 C C . SER A 1 184 ? 19.724 -2.649 -10.618 1.00 92.75 184 SER A C 1
ATOM 1363 O O . SER A 1 184 ? 19.788 -1.648 -9.906 1.00 92.75 184 SER A O 1
ATOM 1365 N N . GLY A 1 185 ? 20.777 -3.449 -10.812 1.00 90.19 185 GLY A N 1
ATOM 1366 C CA . GLY A 1 185 ? 22.100 -3.243 -10.204 1.00 90.19 185 GLY A CA 1
ATOM 1367 C C . GLY A 1 185 ? 22.257 -3.731 -8.755 1.00 90.19 185 GLY A C 1
ATOM 1368 O O . GLY A 1 185 ? 23.362 -3.660 -8.217 1.00 90.19 185 GLY A O 1
ATOM 1369 N N . MET A 1 186 ? 21.201 -4.250 -8.120 1.00 93.69 186 MET A N 1
ATOM 1370 C CA . MET A 1 186 ? 21.254 -4.787 -6.755 1.00 93.69 186 MET A CA 1
ATOM 1371 C C . MET A 1 186 ? 21.510 -6.309 -6.729 1.00 93.69 186 MET A C 1
ATOM 1373 O O . MET A 1 186 ? 21.267 -6.993 -7.725 1.00 93.69 186 MET A O 1
ATOM 1377 N N . PRO A 1 187 ? 21.983 -6.880 -5.599 1.00 94.06 187 PRO A N 1
ATOM 1378 C CA . PRO A 1 187 ? 22.515 -8.249 -5.554 1.00 94.06 187 PRO A CA 1
ATOM 1379 C C . PRO A 1 187 ? 21.532 -9.375 -5.891 1.00 94.06 187 PRO A C 1
ATOM 1381 O O . PRO A 1 187 ? 21.972 -10.469 -6.231 1.00 94.06 187 PRO A O 1
ATOM 1384 N N . LEU A 1 188 ? 20.221 -9.148 -5.750 1.00 93.12 188 LEU A N 1
ATOM 1385 C CA . LEU A 1 188 ? 19.193 -10.151 -6.054 1.00 93.12 188 LEU A CA 1
ATOM 1386 C C . LEU A 1 188 ? 18.579 -9.968 -7.447 1.00 93.12 188 LEU A C 1
ATOM 1388 O O . LEU A 1 188 ? 17.658 -10.703 -7.800 1.00 93.12 188 LEU A O 1
ATOM 1392 N N . CYS A 1 189 ? 19.054 -9.001 -8.237 1.00 95.12 189 CYS A N 1
ATOM 1393 C CA . CYS A 1 189 ? 18.558 -8.814 -9.591 1.00 95.12 189 CYS A CA 1
ATOM 1394 C C . CYS A 1 189 ? 19.054 -9.927 -10.522 1.00 95.12 189 CYS A C 1
ATOM 1396 O O . CYS A 1 189 ? 20.254 -10.102 -10.729 1.00 95.12 189 CYS A O 1
ATOM 1398 N N . ASN A 1 190 ? 18.102 -10.650 -11.111 1.00 93.81 190 ASN A N 1
ATOM 1399 C CA . ASN A 1 190 ? 18.315 -11.526 -12.252 1.00 93.81 190 ASN A CA 1
ATOM 1400 C C . ASN A 1 190 ? 17.202 -11.288 -13.300 1.00 93.81 190 ASN A C 1
ATOM 1402 O O . ASN A 1 190 ? 16.072 -11.735 -13.075 1.00 93.81 190 ASN A O 1
ATOM 1406 N N . PRO A 1 191 ? 17.492 -10.606 -14.426 1.00 91.19 191 PRO A N 1
ATOM 1407 C CA . PRO A 1 191 ? 16.483 -10.263 -15.432 1.00 91.19 191 PRO A CA 1
ATOM 1408 C C . PRO A 1 191 ? 15.908 -11.492 -16.151 1.00 91.19 191 PRO A C 1
ATOM 1410 O O . PRO A 1 191 ? 14.760 -11.461 -16.582 1.00 91.19 191 PRO A O 1
ATOM 1413 N N . ASP A 1 192 ? 16.667 -12.589 -16.223 1.00 88.94 192 ASP A N 1
ATOM 1414 C CA . ASP A 1 192 ? 16.250 -13.835 -16.881 1.00 88.94 192 ASP A CA 1
ATOM 1415 C C . ASP A 1 192 ? 15.405 -14.741 -15.962 1.00 88.94 192 ASP A C 1
ATOM 1417 O O . ASP A 1 192 ? 14.906 -15.791 -16.374 1.00 88.94 192 ASP A O 1
ATOM 1421 N N . SER A 1 193 ? 15.250 -14.369 -14.686 1.00 89.88 193 SER A N 1
ATOM 1422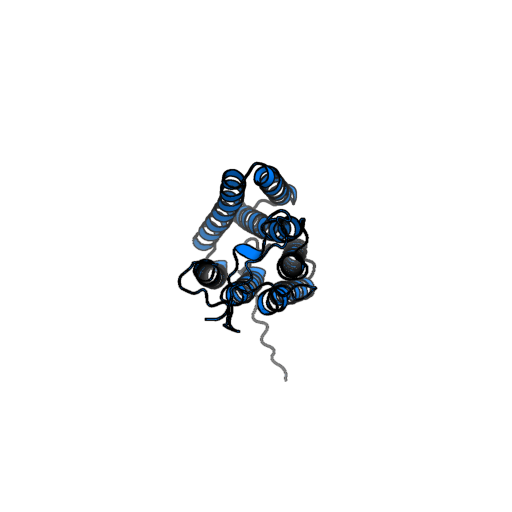 C CA . SER A 1 193 ? 14.466 -15.132 -13.715 1.00 89.88 193 SER A CA 1
ATOM 1423 C C . SER A 1 193 ? 12.966 -14.920 -13.918 1.00 89.88 193 SER A C 1
ATOM 1425 O O . SER A 1 193 ? 12.480 -13.795 -13.964 1.00 89.88 193 SER A O 1
ATOM 1427 N N . LEU A 1 194 ? 12.188 -16.005 -13.906 1.00 86.56 194 LEU A N 1
ATOM 1428 C CA . LEU A 1 194 ? 10.725 -15.907 -13.804 1.00 86.56 194 LEU A CA 1
ATOM 1429 C C . LEU A 1 194 ? 10.267 -15.459 -12.407 1.00 86.56 194 LEU A C 1
ATOM 1431 O O . LEU A 1 194 ? 9.151 -14.973 -12.237 1.00 86.56 194 LEU A O 1
ATOM 1435 N N . LEU A 1 195 ? 11.117 -15.637 -11.392 1.00 90.69 195 LEU A N 1
ATOM 1436 C CA . LEU A 1 195 ? 10.860 -15.167 -10.039 1.00 90.69 195 LEU A CA 1
ATOM 1437 C C . LEU A 1 195 ? 11.486 -13.784 -9.867 1.00 90.69 195 LEU A C 1
ATOM 1439 O O . LEU A 1 195 ? 12.696 -13.667 -9.666 1.00 90.69 195 LEU A O 1
ATOM 1443 N N . GLN A 1 196 ? 10.645 -12.758 -9.937 1.00 94.75 196 GLN A N 1
ATOM 1444 C CA . GLN A 1 196 ? 11.037 -11.367 -9.743 1.00 94.75 196 GLN A CA 1
ATOM 1445 C C . GLN A 1 196 ? 10.862 -10.965 -8.275 1.00 94.75 196 GLN A C 1
ATOM 1447 O O . GLN A 1 196 ? 9.809 -11.178 -7.671 1.00 94.75 196 GLN A O 1
ATOM 1452 N N . GLY A 1 197 ? 11.890 -10.367 -7.669 1.00 94.00 197 GLY A N 1
ATOM 1453 C CA . GLY A 1 197 ? 11.807 -9.940 -6.269 1.00 94.00 197 GLY A CA 1
ATOM 1454 C C . GLY A 1 197 ? 10.806 -8.804 -6.043 1.00 94.00 197 GLY A C 1
ATOM 1455 O O . GLY A 1 197 ? 10.165 -8.747 -4.993 1.00 94.00 197 GLY A O 1
ATOM 1456 N N . HIS A 1 198 ? 10.594 -7.954 -7.051 1.00 95.38 198 HIS A N 1
ATOM 1457 C CA . HIS A 1 198 ? 9.542 -6.936 -7.023 1.00 95.38 198 HIS A CA 1
ATOM 1458 C C . HIS A 1 198 ? 8.134 -7.573 -7.016 1.00 95.38 198 HIS A C 1
ATOM 1460 O O . HIS A 1 198 ? 7.247 -7.149 -6.274 1.00 95.38 198 HIS A O 1
ATOM 1466 N N . ALA A 1 199 ? 7.949 -8.691 -7.718 1.00 95.94 199 ALA A N 1
ATOM 1467 C CA .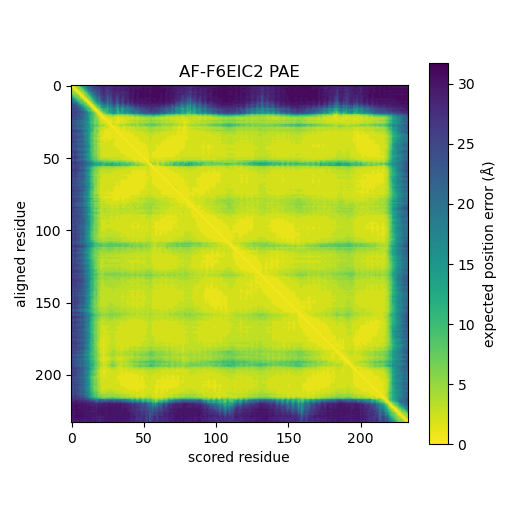 ALA A 1 199 ? 6.709 -9.458 -7.668 1.00 95.94 199 ALA A CA 1
ATOM 1468 C C . ALA A 1 199 ? 6.440 -10.075 -6.279 1.00 95.94 199 ALA A C 1
ATOM 1470 O O . ALA A 1 199 ? 5.299 -10.105 -5.808 1.00 95.94 199 ALA A O 1
ATOM 1471 N N . ILE A 1 200 ? 7.489 -10.512 -5.567 1.00 96.50 200 ILE A N 1
ATOM 1472 C CA . ILE A 1 200 ? 7.378 -10.947 -4.162 1.00 96.50 200 ILE A CA 1
ATOM 1473 C C . ILE A 1 200 ? 6.931 -9.776 -3.277 1.00 96.50 200 ILE A C 1
ATOM 1475 O O . ILE A 1 200 ? 6.045 -9.947 -2.434 1.00 96.50 200 ILE A O 1
ATOM 1479 N N . TRP A 1 201 ? 7.495 -8.584 -3.492 1.00 97.25 201 TRP A N 1
ATOM 1480 C CA . TRP A 1 201 ? 7.068 -7.363 -2.809 1.00 97.25 201 TRP A CA 1
ATOM 1481 C C . TRP A 1 201 ? 5.566 -7.105 -2.982 1.00 97.25 201 TRP A C 1
ATOM 1483 O O . TRP A 1 201 ? 4.883 -6.929 -1.972 1.00 97.25 201 TRP A O 1
ATOM 1493 N N . HIS A 1 202 ? 5.029 -7.173 -4.207 1.00 97.94 202 HIS A N 1
ATOM 1494 C CA . HIS A 1 202 ? 3.595 -6.992 -4.467 1.00 97.94 202 HIS A CA 1
ATOM 1495 C C . HIS A 1 202 ? 2.723 -7.922 -3.621 1.00 97.94 202 HIS A C 1
ATOM 1497 O O . HIS A 1 202 ? 1.815 -7.478 -2.912 1.00 97.94 202 HIS A O 1
ATOM 1503 N N . VAL A 1 203 ? 3.023 -9.223 -3.647 1.00 98.50 203 VAL A N 1
ATOM 1504 C CA . VAL A 1 203 ? 2.228 -10.231 -2.934 1.00 98.50 203 VAL A CA 1
ATOM 1505 C C . VAL A 1 203 ? 2.324 -10.039 -1.418 1.00 98.50 203 VAL A C 1
ATOM 1507 O O . VAL A 1 203 ? 1.308 -10.101 -0.719 1.00 98.50 203 VAL A O 1
ATOM 1510 N N . MET A 1 204 ? 3.520 -9.770 -0.889 1.00 98.69 204 MET A N 1
ATOM 1511 C CA . MET A 1 204 ? 3.721 -9.568 0.549 1.00 98.69 204 MET A CA 1
ATOM 1512 C C . MET A 1 204 ? 3.089 -8.266 1.049 1.00 98.69 204 MET A C 1
ATOM 1514 O O . MET A 1 204 ? 2.487 -8.257 2.125 1.00 98.69 204 MET A O 1
ATOM 1518 N N . ALA A 1 205 ? 3.161 -7.185 0.271 1.00 98.50 205 ALA A N 1
ATOM 1519 C CA . ALA A 1 205 ? 2.513 -5.920 0.592 1.00 98.50 205 ALA A CA 1
ATOM 1520 C C . ALA A 1 205 ? 0.980 -6.046 0.547 1.00 98.50 205 ALA A C 1
ATOM 1522 O O . ALA A 1 205 ? 0.303 -5.609 1.481 1.00 98.50 205 ALA A O 1
ATOM 1523 N N . ALA A 1 206 ? 0.419 -6.727 -0.459 1.00 98.75 206 ALA A N 1
ATOM 1524 C CA . ALA A 1 206 ? -1.010 -7.033 -0.511 1.00 98.75 206 ALA A CA 1
ATOM 1525 C C . ALA A 1 206 ? -1.447 -7.889 0.694 1.00 98.75 206 ALA A C 1
ATOM 1527 O O . ALA A 1 206 ? -2.459 -7.602 1.341 1.00 98.75 206 ALA A O 1
ATOM 1528 N N . ALA A 1 207 ? -0.652 -8.895 1.073 1.00 98.75 207 ALA A N 1
ATOM 1529 C CA . ALA A 1 207 ? -0.901 -9.697 2.269 1.00 98.75 207 ALA A CA 1
ATOM 1530 C C . ALA A 1 207 ? -0.825 -8.864 3.562 1.00 98.75 207 ALA A C 1
ATOM 1532 O O . ALA A 1 207 ? -1.638 -9.065 4.467 1.00 98.75 207 ALA A O 1
ATOM 1533 N N . ALA A 1 208 ? 0.104 -7.908 3.654 1.00 98.62 208 ALA A N 1
ATOM 1534 C CA . ALA A 1 208 ? 0.209 -6.986 4.782 1.00 98.62 208 ALA A CA 1
ATOM 1535 C C . ALA A 1 208 ? -1.022 -6.071 4.889 1.00 98.62 208 ALA A C 1
ATOM 1537 O O . ALA A 1 208 ? -1.576 -5.927 5.982 1.00 98.62 208 ALA A O 1
ATOM 1538 N N . ILE A 1 209 ? -1.497 -5.523 3.763 1.00 98.50 209 ILE A N 1
ATOM 1539 C CA . ILE A 1 209 ? -2.735 -4.731 3.677 1.00 98.50 209 ILE A CA 1
ATOM 1540 C C . ILE A 1 209 ? -3.921 -5.563 4.169 1.00 98.50 209 ILE A C 1
ATOM 1542 O O . ILE A 1 209 ? -4.615 -5.156 5.103 1.00 98.50 209 ILE A O 1
ATOM 1546 N N . TRP A 1 210 ? -4.108 -6.770 3.623 1.00 98.19 210 TRP A N 1
ATOM 1547 C CA . TRP A 1 210 ? -5.161 -7.682 4.074 1.00 98.19 210 TRP A CA 1
ATOM 1548 C C . TRP A 1 210 ? -5.072 -7.931 5.580 1.00 98.19 210 TRP A C 1
ATOM 1550 O O . TRP A 1 210 ? -6.065 -7.806 6.304 1.00 98.19 210 TRP A O 1
ATOM 1560 N N . ARG A 1 211 ? -3.864 -8.232 6.067 1.00 97.75 211 ARG A N 1
ATOM 1561 C CA . ARG A 1 211 ? -3.616 -8.546 7.469 1.00 97.75 211 ARG A CA 1
ATOM 1562 C C . ARG A 1 211 ? -3.943 -7.381 8.394 1.00 97.75 211 ARG A C 1
ATOM 1564 O O . ARG A 1 211 ? -4.415 -7.643 9.495 1.00 97.75 211 ARG A O 1
ATOM 1571 N N . LEU A 1 212 ? -3.726 -6.139 7.967 1.00 96.25 212 LEU A N 1
ATOM 1572 C CA . LEU A 1 212 ? -3.985 -4.934 8.755 1.00 96.25 212 LEU A CA 1
ATOM 1573 C C . LEU A 1 212 ? -5.483 -4.602 8.881 1.00 96.25 212 LEU A C 1
ATOM 1575 O O . LEU A 1 212 ? -5.887 -3.976 9.860 1.00 96.25 212 LEU A O 1
ATOM 1579 N N . THR A 1 213 ? -6.325 -5.070 7.955 1.00 95.69 213 THR A N 1
ATOM 1580 C CA . THR A 1 213 ? -7.778 -4.793 7.913 1.00 95.69 213 THR A CA 1
ATOM 1581 C C . THR A 1 213 ? -8.497 -4.869 9.270 1.00 95.69 213 THR A C 1
ATOM 1583 O O . THR A 1 213 ? -9.235 -3.936 9.584 1.00 95.69 213 THR A O 1
ATOM 1586 N N . PRO A 1 214 ? -8.289 -5.893 10.129 1.00 93.44 214 PRO A N 1
ATOM 1587 C CA . PRO A 1 214 ? -9.022 -6.018 11.390 1.00 93.44 214 PRO A CA 1
ATOM 1588 C C . PRO A 1 214 ? -8.755 -4.903 12.403 1.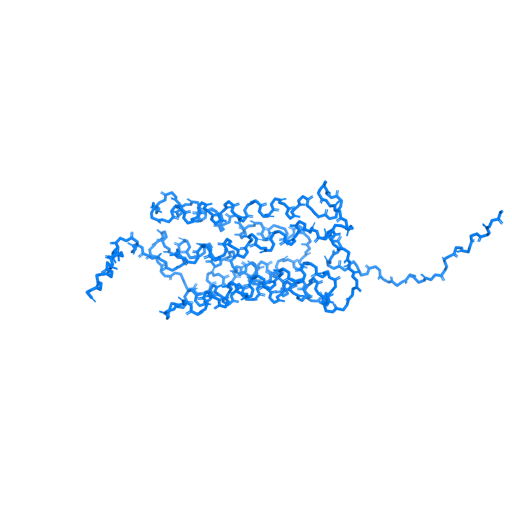00 93.44 214 PRO A C 1
ATOM 1590 O O . PRO A 1 214 ? -9.503 -4.801 13.368 1.00 93.44 214 PRO A O 1
ATOM 1593 N N . VAL A 1 215 ? -7.688 -4.109 12.242 1.00 92.75 215 VAL A N 1
ATOM 1594 C CA . VAL A 1 215 ? -7.398 -2.973 13.134 1.00 92.75 215 VAL A CA 1
ATOM 1595 C C . VAL A 1 215 ? -7.836 -1.632 12.544 1.00 92.75 215 VAL A C 1
ATOM 1597 O O . VAL A 1 215 ? -7.962 -0.661 13.293 1.00 92.75 215 VAL A O 1
ATOM 1600 N N . VAL A 1 216 ? -8.144 -1.567 11.248 1.00 93.56 216 VAL A N 1
ATOM 1601 C CA . VAL A 1 216 ? -8.623 -0.343 10.592 1.00 93.56 216 VAL A CA 1
ATOM 1602 C C . VAL A 1 216 ? -9.961 0.081 11.190 1.00 93.56 216 VAL A C 1
ATOM 1604 O O . VAL A 1 216 ? -10.910 -0.697 11.253 1.00 93.56 216 VAL A O 1
ATOM 1607 N N . GLY A 1 217 ? -10.043 1.325 11.663 1.00 85.94 217 GLY A N 1
ATOM 1608 C CA . GLY A 1 217 ? -11.247 1.862 12.293 1.00 85.94 217 GLY A CA 1
ATOM 1609 C C . GLY A 1 217 ? -11.594 1.259 13.658 1.00 85.94 217 GLY A C 1
ATOM 1610 O O . GLY A 1 217 ? -12.617 1.638 14.230 1.00 85.94 217 GLY A O 1
ATOM 1611 N N . THR A 1 218 ? -10.767 0.367 14.220 1.00 74.69 218 THR A N 1
ATOM 1612 C CA . THR A 1 218 ? -10.985 -0.129 15.587 1.00 74.69 218 THR A CA 1
ATOM 1613 C C . THR A 1 218 ? -10.727 0.975 16.604 1.00 74.69 218 THR A C 1
ATOM 1615 O O . THR A 1 218 ? -9.663 1.592 16.615 1.00 74.69 218 THR A O 1
ATOM 1618 N N . ARG A 1 219 ? -11.706 1.209 17.483 1.00 67.00 219 ARG A N 1
ATOM 1619 C CA . ARG A 1 219 ? -11.595 2.136 18.613 1.00 67.00 219 ARG A CA 1
ATOM 1620 C C . ARG A 1 219 ? -11.961 1.421 19.891 1.00 67.00 219 ARG A C 1
ATOM 1622 O O . ARG A 1 219 ? -13.121 1.082 20.079 1.00 67.00 219 ARG A O 1
ATOM 1629 N N . GLY A 1 220 ? -10.982 1.161 20.752 1.00 55.44 220 GLY A N 1
ATOM 1630 C CA . GLY A 1 220 ? -11.214 0.656 22.115 1.00 55.44 220 GLY A CA 1
ATOM 1631 C C . GLY A 1 220 ? -11.996 -0.665 22.272 1.00 55.44 220 GLY A C 1
ATOM 1632 O O . GLY A 1 220 ? -12.199 -1.077 23.406 1.00 55.44 220 GLY A O 1
ATOM 1633 N N . ALA A 1 221 ? -12.405 -1.339 21.191 1.00 45.53 221 ALA A N 1
ATOM 1634 C CA . ALA A 1 221 ? -13.415 -2.402 21.213 1.00 45.53 221 ALA A CA 1
ATOM 1635 C C . ALA A 1 221 ? -12.920 -3.753 20.669 1.00 45.53 221 ALA A C 1
ATOM 1637 O O . ALA A 1 221 ? -13.698 -4.528 20.126 1.00 45.53 221 ALA A O 1
ATOM 1638 N N . ILE A 1 222 ? -11.642 -4.094 20.851 1.00 47.94 222 ILE A N 1
ATOM 1639 C CA . ILE A 1 222 ? -11.239 -5.513 20.823 1.00 47.94 222 ILE A CA 1
ATOM 1640 C C . ILE A 1 222 ? -11.288 -6.030 22.267 1.00 47.94 222 ILE A C 1
ATOM 1642 O O . ILE A 1 222 ? -10.279 -6.385 22.866 1.00 47.94 222 ILE A O 1
ATOM 1646 N N . ALA A 1 223 ? -12.480 -5.961 22.855 1.00 39.22 223 ALA A N 1
ATOM 1647 C CA . ALA A 1 223 ? -12.807 -6.511 24.166 1.00 39.22 223 ALA A CA 1
ATOM 1648 C C . ALA A 1 223 ? -14.282 -6.951 24.206 1.00 39.22 223 ALA A C 1
ATOM 1650 O O . ALA A 1 223 ? -14.952 -6.727 25.199 1.00 39.22 223 ALA A O 1
ATOM 1651 N N . ALA A 1 224 ? -14.810 -7.508 23.110 1.00 38.06 224 ALA A N 1
ATOM 1652 C CA . ALA A 1 224 ? -16.062 -8.276 23.090 1.00 38.06 224 ALA A CA 1
ATOM 1653 C C . ALA A 1 224 ? -16.315 -8.837 21.681 1.00 38.06 224 ALA A C 1
ATOM 1655 O O . ALA A 1 224 ? -17.181 -8.366 20.952 1.00 38.06 224 ALA A O 1
ATOM 1656 N N . LEU A 1 225 ? -15.566 -9.860 21.276 1.00 36.94 225 LEU A N 1
ATOM 1657 C CA . LEU A 1 225 ? -16.123 -10.839 20.344 1.00 36.94 225 LEU A CA 1
ATOM 1658 C C . LEU A 1 225 ? -16.488 -12.051 21.200 1.00 36.94 225 LEU A C 1
ATOM 1660 O O . LEU A 1 225 ? -15.583 -12.778 21.615 1.00 36.94 225 LEU A O 1
ATOM 1664 N N . PRO A 1 226 ? -17.775 -12.269 21.529 1.00 38.44 226 PRO A N 1
ATOM 1665 C CA . PRO A 1 226 ? -18.188 -13.549 22.062 1.00 38.44 226 PRO A CA 1
ATOM 1666 C C . PRO A 1 226 ? -17.912 -14.571 20.964 1.00 38.44 226 PRO A C 1
ATOM 1668 O O . PRO A 1 226 ? -18.410 -14.445 19.843 1.00 38.44 226 PRO A O 1
ATOM 1671 N N . LEU A 1 227 ? -17.112 -15.582 21.286 1.00 46.97 227 LEU A N 1
ATOM 1672 C CA . LEU A 1 227 ? -17.063 -16.814 20.516 1.00 46.97 227 LEU A CA 1
ATOM 1673 C C . LEU A 1 227 ? -18.482 -17.395 20.524 1.00 46.97 227 LEU A C 1
ATOM 1675 O O . LEU A 1 227 ? -18.858 -18.115 21.448 1.00 46.97 227 LEU A O 1
ATOM 1679 N N . ARG A 1 228 ? -19.295 -17.072 19.513 1.00 47.38 228 ARG A N 1
ATOM 1680 C CA . ARG A 1 228 ? -20.499 -17.847 19.214 1.00 47.38 228 ARG A CA 1
ATOM 1681 C C . ARG A 1 228 ? -20.013 -19.229 18.789 1.00 47.38 228 ARG A C 1
ATOM 1683 O O . ARG A 1 228 ? -19.700 -19.459 17.625 1.00 47.38 228 ARG A O 1
ATOM 1690 N N . ARG A 1 229 ? -19.916 -20.137 19.765 1.00 49.50 229 ARG A N 1
ATOM 1691 C CA . ARG A 1 229 ? -19.951 -21.580 19.532 1.00 49.50 229 ARG A CA 1
ATOM 1692 C C . ARG A 1 229 ? -21.198 -21.848 18.694 1.00 49.50 229 ARG A C 1
ATOM 1694 O O . ARG A 1 229 ? -22.313 -21.662 19.173 1.00 49.50 229 ARG A O 1
ATOM 1701 N N . GLN A 1 230 ? -21.006 -22.257 17.445 1.00 45.47 230 GLN A N 1
ATOM 1702 C CA . GLN A 1 230 ? -21.999 -23.059 16.748 1.00 45.47 230 GLN A CA 1
ATOM 1703 C C . GLN A 1 230 ? -22.072 -24.396 17.489 1.00 45.47 230 GLN A C 1
ATOM 1705 O O . GLN A 1 230 ? -21.303 -25.307 17.209 1.00 45.47 230 GLN A O 1
ATOM 1710 N N . ALA A 1 231 ? -22.957 -24.478 18.478 1.00 48.59 231 ALA A N 1
ATOM 1711 C CA . ALA A 1 231 ? -23.657 -25.723 18.724 1.00 48.59 231 ALA A CA 1
ATOM 1712 C C . ALA A 1 231 ? -24.699 -25.828 17.604 1.00 48.59 231 ALA A C 1
ATOM 1714 O O . ALA A 1 231 ? -25.547 -24.944 17.463 1.00 48.59 231 ALA A O 1
ATOM 1715 N N . ARG A 1 232 ? -24.550 -26.829 16.741 1.00 53.47 232 ARG A N 1
ATOM 1716 C CA . ARG A 1 232 ? -25.671 -27.373 15.986 1.00 53.47 232 ARG A CA 1
ATOM 1717 C C . ARG A 1 232 ? -25.889 -28.770 16.530 1.00 53.47 232 ARG A C 1
ATOM 1719 O O . ARG A 1 232 ? -24.976 -29.593 16.441 1.00 53.47 232 ARG A O 1
ATOM 1726 N N . ASP A 1 233 ? -27.052 -28.924 17.142 1.00 51.22 233 ASP A N 1
ATOM 1727 C CA . ASP A 1 233 ? -27.807 -30.170 17.163 1.00 51.22 233 ASP A CA 1
ATOM 1728 C C . ASP A 1 233 ? -28.189 -30.566 15.724 1.00 51.22 233 ASP A C 1
ATOM 1730 O O . ASP A 1 233 ? -28.344 -29.643 14.879 1.00 51.22 233 ASP A O 1
#

Foldseek 3Di:
DDDDPDDDDDPDDPPVQPCQFFLAQQPAALCRRVLQLVLLCLLLVLLVVQCVVCVPPPQSPLLSVLSNQLSVLSSCCNGNRDPCSVVSNVLSVLLNLQSLLVQLVCQVVVHDDDPCSRNVLSVVLSVQPVVDDVSNCVSSVVSNCSNVVSLVVCLVPPVLCVVLSVQLCVLQVVLVVQRNQQTPPHPVRDNPDPDTSPSSNSNSNSVSSSSNSVSRNDHPPPPDDPPPPPPDD

pLDDT: mean 87.32, std 19.24, range [27.88, 98.75]

Nearest PDB structures (foldseek):
  6yxh-assembly1_A  TM=7.476E-01  e=4.398E-04  Homo sapiens
  8jgf-assembly1_R  TM=5.587E-01  e=2.190E-02  Homo sapiens
  8jcy-assembly1_2  TM=5.776E-01  e=1.248E+00  Homo sapiens
  6f07-assembly1_A  TM=3.776E-01  e=8.235E+00  Saccharomyces cerevisiae

Sequence (233 aa):
MYMARHVHAQSVHDEVLPTNSDCELFIGGFWGQPVNTATSFAFVVVGAIILARSAGSRRVLIFGLLAIGTGVGSVISHGPAPAWGEIVHDAPLVGILAFVAVDAISDLSKRELTWVWWVIPTVLALAVSEIGEPARIAAQTSITVLAIGASLLRFVKRPATRRTILTAGLLLGAGALIGTLSRSGMPLCNPDSLLQGHAIWHVMAAAAIWRLTPVVGTRGAIAALPLRRQARD

Organism: Hoyosella subflava (strain DSM 45089 / JCM 17490 / NBRC 109087 / DQS3-9A1) (NCBI:txid443218)

Mean predicted aligned error: 7.94 Å

Solvent-accessible surface area (backbone atoms only — not comparable to full-atom values): 12106 Å² total; per-residue (Å²): 140,83,83,81,80,79,83,86,76,77,97,62,80,85,71,76,56,86,54,69,54,46,28,60,60,75,76,51,56,71,49,8,20,54,57,48,20,58,28,20,46,41,18,31,54,39,10,50,55,36,43,77,62,22,85,86,38,66,58,37,35,51,53,12,51,30,33,27,37,26,10,54,15,34,28,39,32,34,6,60,46,52,97,64,18,62,58,48,25,45,53,25,46,47,32,46,34,27,39,51,18,43,47,32,45,19,45,74,69,74,42,89,71,58,72,64,71,21,49,51,59,30,55,49,34,54,63,43,32,74,77,34,71,71,44,26,53,51,35,54,47,51,40,47,51,45,22,51,52,30,46,50,52,39,37,71,77,34,69,83,44,28,71,41,52,52,53,17,48,50,34,33,51,52,14,51,50,44,22,58,38,12,19,52,94,31,93,63,41,51,58,89,45,87,74,46,36,51,29,49,20,34,46,26,38,26,50,16,54,56,49,41,51,85,57,55,76,53,62,98,64,86,78,74,80,79,82,76,73,82,79,75,132

Secondary structure (DSSP, 8-state):
-----------------GGGGBSS----GGGSSHHHHHHHHHHHHHHHHHHHT-TT-HHHHHHHHHHHHHHHHHHHHHTT--TTHHHHHHHHHHHHHHHHHHHHHHHHHTS---THHHHHHHHHHHHHHTT-HHHHHHHHHHHHHHHHHHHHHHHHH-GGGHHHHHHHHHHHHHHHHHHHHTBTTSTT--TT-SS-HHHHHHHHHHHHHHHHGGGTT--S--S----------